Protein AF-A0A537YAS4-F1 (afdb_monomer_lite)

Structure (mmCIF, N/CA/C/O backbone):
data_AF-A0A537YAS4-F1
#
_entry.id   AF-A0A537YAS4-F1
#
loop_
_atom_site.group_PDB
_atom_site.id
_atom_site.type_symbol
_atom_site.label_atom_id
_atom_site.label_alt_id
_atom_site.label_comp_id
_atom_site.label_asym_id
_atom_site.label_entity_id
_atom_site.label_seq_id
_atom_site.pdbx_PDB_ins_code
_atom_site.Cartn_x
_atom_site.Cartn_y
_atom_site.Cartn_z
_atom_site.occupancy
_atom_site.B_iso_or_equiv
_atom_site.auth_seq_id
_atom_site.auth_comp_id
_atom_site.auth_asym_id
_atom_site.auth_atom_id
_atom_site.pdbx_PDB_model_num
ATOM 1 N N . MET A 1 1 ? 62.419 17.032 -43.804 1.00 37.38 1 MET A N 1
ATOM 2 C CA . MET A 1 1 ? 63.664 17.721 -43.408 1.00 37.38 1 MET A CA 1
ATOM 3 C C . MET A 1 1 ? 63.238 18.920 -42.581 1.00 37.38 1 MET A C 1
ATOM 5 O O . MET A 1 1 ? 62.575 19.769 -43.153 1.00 37.38 1 MET A O 1
ATOM 9 N N . GLY A 1 2 ? 63.285 18.897 -41.243 1.00 38.25 2 GLY A N 1
ATOM 10 C CA . GLY A 1 2 ? 64.509 18.975 -40.410 1.00 38.25 2 GLY A CA 1
ATOM 11 C C . GLY A 1 2 ? 64.990 20.438 -40.421 1.00 38.25 2 GLY A C 1
ATOM 12 O O . GLY A 1 2 ? 65.078 20.990 -41.509 1.00 38.25 2 GLY A O 1
ATOM 13 N N . ASP A 1 3 ? 65.242 21.186 -39.347 1.00 38.84 3 ASP A N 1
ATOM 14 C CA . ASP A 1 3 ? 65.482 20.920 -37.926 1.00 38.84 3 ASP A CA 1
ATOM 15 C C . ASP A 1 3 ? 65.259 22.223 -37.106 1.00 38.84 3 ASP A C 1
ATOM 17 O O . ASP A 1 3 ? 65.124 23.302 -37.677 1.00 38.84 3 ASP A O 1
ATOM 21 N N . HIS A 1 4 ? 65.205 22.064 -35.776 1.00 43.34 4 HIS A N 1
ATOM 22 C CA . HIS A 1 4 ? 65.241 22.990 -34.617 1.00 43.34 4 HIS A CA 1
ATOM 23 C C . HIS A 1 4 ? 65.524 24.510 -34.768 1.00 43.34 4 HIS A C 1
ATOM 25 O O . HIS A 1 4 ? 66.279 24.957 -35.627 1.00 43.34 4 HIS A O 1
ATOM 31 N N . PRO A 1 5 ? 65.047 25.305 -33.781 1.00 52.38 5 PRO A N 1
ATOM 32 C CA . PRO A 1 5 ? 66.008 25.766 -32.767 1.00 52.38 5 PRO A CA 1
ATOM 33 C C . PRO A 1 5 ? 65.539 25.643 -31.304 1.00 52.38 5 PRO A C 1
ATOM 35 O O . PRO A 1 5 ? 64.351 25.661 -30.978 1.00 52.38 5 PRO A O 1
ATOM 38 N N . GLU A 1 6 ? 66.538 25.513 -30.432 1.00 40.97 6 GLU A N 1
ATOM 39 C CA . GLU A 1 6 ? 66.470 25.424 -28.976 1.00 40.97 6 GLU A CA 1
ATOM 40 C C . GLU A 1 6 ? 66.193 26.769 -28.267 1.00 40.97 6 GLU A C 1
ATOM 42 O O . GLU A 1 6 ? 66.588 27.838 -28.723 1.00 40.97 6 GLU A O 1
ATOM 47 N N . ALA A 1 7 ? 65.523 26.640 -27.114 1.00 39.94 7 ALA A N 1
ATOM 48 C CA . ALA A 1 7 ? 65.670 27.332 -25.824 1.00 39.94 7 ALA A CA 1
ATOM 49 C C . ALA A 1 7 ? 66.235 28.772 -25.734 1.00 39.94 7 ALA A C 1
ATOM 51 O O . ALA A 1 7 ? 67.376 29.027 -26.090 1.00 39.94 7 ALA A O 1
ATOM 52 N N . CYS A 1 8 ? 65.524 29.661 -25.015 1.00 32.59 8 CYS A N 1
ATOM 53 C CA . CYS A 1 8 ? 65.846 30.046 -23.621 1.00 32.59 8 CYS A CA 1
ATOM 54 C C . CYS A 1 8 ? 64.854 31.109 -23.093 1.00 32.59 8 CYS A C 1
ATOM 56 O O . CYS A 1 8 ? 64.652 32.141 -23.726 1.00 32.59 8 CYS A O 1
ATOM 58 N N . GLY A 1 9 ? 64.246 30.900 -21.917 1.00 31.52 9 GLY A N 1
ATOM 59 C CA . GLY A 1 9 ? 63.294 31.864 -21.345 1.00 31.52 9 GLY A CA 1
ATOM 60 C C . GLY A 1 9 ? 62.759 31.486 -19.964 1.00 31.52 9 GLY A C 1
ATOM 61 O O . GLY A 1 9 ? 61.614 31.074 -19.817 1.00 31.52 9 GLY A O 1
ATOM 62 N N . ASN A 1 10 ? 63.608 31.629 -18.947 1.00 37.28 10 ASN A N 1
ATOM 63 C CA . ASN A 1 10 ? 63.309 31.486 -17.519 1.00 37.28 10 ASN A CA 1
ATOM 64 C C . ASN A 1 10 ? 62.106 32.337 -17.051 1.00 37.28 10 ASN A C 1
ATOM 66 O O . ASN A 1 10 ? 62.134 33.553 -17.231 1.00 37.28 10 ASN A O 1
ATOM 70 N N . ARG A 1 11 ? 61.154 31.737 -16.310 1.00 38.62 11 ARG A N 1
ATOM 71 C CA . ARG A 1 11 ? 60.566 32.299 -15.065 1.00 38.62 11 ARG A CA 1
ATOM 72 C C . ARG A 1 11 ? 59.607 31.315 -14.375 1.00 38.62 11 ARG A C 1
ATOM 74 O O . ARG A 1 11 ? 58.497 31.060 -14.828 1.00 38.62 11 ARG A O 1
ATOM 81 N N . HIS A 1 12 ? 60.039 30.824 -13.215 1.00 42.38 12 HIS A N 1
ATOM 82 C CA . HIS A 1 12 ? 59.219 30.145 -12.209 1.00 42.38 12 HIS A CA 1
ATOM 83 C C . HIS A 1 12 ? 58.115 31.054 -11.636 1.00 42.38 12 HIS A C 1
ATOM 85 O O . HIS A 1 12 ? 58.419 32.178 -11.228 1.00 42.38 12 HIS A O 1
ATOM 91 N N . PRO A 1 13 ? 56.907 30.521 -11.381 1.00 43.22 13 PRO A N 1
ATOM 92 C CA . PRO A 1 13 ? 56.066 30.984 -10.289 1.00 43.22 13 PRO A CA 1
ATOM 93 C C . PRO A 1 13 ? 56.118 30.007 -9.105 1.00 43.22 13 PRO A C 1
ATOM 95 O O . PRO A 1 13 ? 55.891 28.802 -9.221 1.00 43.22 13 PRO A O 1
ATOM 98 N N . ARG A 1 14 ? 56.434 30.575 -7.939 1.00 40.47 14 ARG A N 1
ATOM 99 C CA . ARG A 1 14 ? 56.474 29.951 -6.612 1.00 40.47 14 ARG A CA 1
ATOM 100 C C . ARG A 1 14 ? 55.148 29.250 -6.278 1.00 40.47 14 ARG A C 1
ATOM 102 O O . ARG A 1 14 ? 54.103 29.896 -6.249 1.00 40.47 14 ARG A O 1
ATOM 109 N N . ARG A 1 15 ? 55.202 27.963 -5.915 1.00 39.34 15 ARG A N 1
ATOM 110 C CA . ARG A 1 15 ? 54.099 27.260 -5.238 1.00 39.34 15 ARG A CA 1
ATOM 111 C C . ARG A 1 15 ? 53.939 27.821 -3.820 1.00 39.34 15 ARG A C 1
ATOM 113 O O . ARG A 1 15 ? 54.786 27.582 -2.965 1.00 39.34 15 ARG A O 1
ATOM 120 N N . ARG A 1 16 ? 52.860 28.567 -3.567 1.00 43.72 16 ARG A N 1
ATOM 121 C CA . ARG A 1 16 ? 52.363 28.835 -2.208 1.00 43.72 16 ARG A CA 1
ATOM 122 C C . ARG A 1 16 ? 51.521 27.638 -1.771 1.00 43.72 16 ARG A C 1
ATOM 124 O O . ARG A 1 16 ? 50.530 27.319 -2.419 1.00 43.72 16 ARG A O 1
ATOM 131 N N . GLY A 1 17 ? 51.954 26.969 -0.705 1.00 37.75 17 GLY A N 1
ATOM 132 C CA . GLY A 1 17 ? 51.185 25.922 -0.042 1.00 37.75 17 GLY A CA 1
ATOM 133 C C . GLY A 1 17 ? 49.953 26.497 0.654 1.00 37.75 17 GLY A C 1
ATOM 134 O O . GLY A 1 17 ? 50.027 27.553 1.281 1.00 37.75 17 GLY A O 1
ATOM 135 N N . LEU A 1 18 ? 48.835 25.784 0.538 1.00 40.81 18 LEU A N 1
ATOM 136 C CA . LEU A 1 18 ? 47.631 25.966 1.344 1.00 40.81 18 LEU A CA 1
ATOM 137 C C . LEU A 1 18 ? 47.367 24.659 2.114 1.00 40.81 18 LEU A C 1
ATOM 139 O O . LEU A 1 18 ? 47.570 23.581 1.548 1.00 40.81 18 LEU A O 1
ATOM 143 N N . PRO A 1 19 ? 46.972 24.738 3.397 1.00 42.12 19 PRO A N 1
ATOM 144 C CA . PRO A 1 19 ? 46.883 23.586 4.285 1.00 42.12 19 PRO A CA 1
ATOM 145 C C . PRO A 1 19 ? 45.630 22.743 4.017 1.00 42.12 19 PRO A C 1
ATOM 147 O O . PRO A 1 19 ? 44.531 23.259 3.821 1.00 42.12 19 PRO A O 1
ATOM 150 N N . VAL A 1 20 ? 45.816 21.424 4.043 1.00 44.84 20 VAL A N 1
ATOM 151 C CA . VAL A 1 20 ? 44.764 20.403 3.955 1.00 44.84 20 VAL A CA 1
ATOM 152 C C . VAL A 1 20 ? 44.096 20.253 5.331 1.00 44.84 20 VAL A C 1
ATOM 154 O O . VAL A 1 20 ? 44.816 20.078 6.315 1.00 44.84 20 VAL A O 1
ATOM 157 N N . PRO A 1 21 ? 42.755 20.284 5.449 1.00 42.84 21 PRO A N 1
ATOM 158 C CA . PRO A 1 21 ? 42.089 20.023 6.717 1.00 42.84 21 PRO A CA 1
ATOM 159 C C . PRO A 1 21 ? 42.095 18.524 7.048 1.00 42.84 21 PRO A C 1
ATOM 161 O O . PRO A 1 21 ? 41.721 17.672 6.238 1.00 42.84 21 PRO A O 1
ATOM 164 N N . ALA A 1 22 ? 42.528 18.223 8.271 1.00 39.69 22 ALA A N 1
ATOM 165 C CA . ALA A 1 22 ? 42.572 16.895 8.860 1.00 39.69 22 ALA A CA 1
ATOM 166 C C . ALA A 1 22 ? 41.167 16.277 8.957 1.00 39.69 22 ALA A C 1
ATOM 168 O O . ALA A 1 22 ? 40.269 16.813 9.606 1.00 39.69 22 ALA A O 1
ATOM 169 N N . ARG A 1 23 ? 40.994 15.113 8.323 1.00 37.03 23 ARG A N 1
ATOM 170 C CA . ARG A 1 23 ? 39.853 14.219 8.535 1.00 37.03 23 ARG A CA 1
ATOM 171 C C . ARG A 1 23 ? 39.969 13.561 9.912 1.00 37.03 23 ARG A C 1
ATOM 173 O O . ARG A 1 23 ? 40.903 12.801 10.154 1.00 37.03 23 ARG A O 1
ATOM 180 N N . LEU A 1 24 ? 38.972 13.800 10.763 1.00 37.03 24 LEU A N 1
ATOM 181 C CA . LEU A 1 24 ? 38.592 12.917 11.865 1.00 37.03 24 LEU A CA 1
ATOM 182 C C . LEU A 1 24 ? 38.155 11.562 11.278 1.00 37.03 24 LEU A C 1
ATOM 184 O O . LEU A 1 24 ? 37.099 11.471 10.654 1.00 37.03 24 LEU A O 1
ATOM 188 N N . LEU A 1 25 ? 38.952 10.514 11.486 1.00 39.50 25 LEU A N 1
ATOM 189 C CA . LEU A 1 25 ? 38.512 9.122 11.388 1.00 39.50 25 LEU A CA 1
ATOM 190 C C . LEU A 1 25 ? 38.516 8.554 12.811 1.00 39.50 25 LEU A C 1
ATOM 192 O O . LEU A 1 25 ? 39.572 8.441 13.432 1.00 39.50 25 LEU A O 1
ATOM 196 N N . GLY A 1 26 ? 37.331 8.251 13.342 1.00 34.28 26 GLY A N 1
ATOM 197 C CA . GLY A 1 26 ? 37.182 7.534 14.607 1.00 34.28 26 GLY A CA 1
ATOM 198 C C . GLY A 1 26 ? 37.634 6.069 14.478 1.00 34.28 26 GLY A C 1
ATOM 199 O O . GLY A 1 26 ? 37.570 5.508 13.381 1.00 34.28 26 GLY A O 1
ATOM 200 N N . PRO A 1 27 ? 38.098 5.429 15.564 1.00 42.84 27 PRO A N 1
ATOM 201 C CA . PRO A 1 27 ? 38.594 4.060 15.515 1.00 42.84 27 PRO A CA 1
ATOM 202 C C . PRO A 1 27 ? 37.443 3.042 15.504 1.00 42.84 27 PRO A C 1
ATOM 204 O O . PRO A 1 27 ? 36.706 2.893 16.475 1.00 42.84 27 PRO A O 1
ATOM 207 N N . THR A 1 28 ? 37.326 2.289 14.412 1.00 38.97 28 THR A N 1
ATOM 208 C CA . THR A 1 28 ? 36.654 0.982 14.372 1.00 38.97 28 THR A CA 1
ATOM 209 C C . THR A 1 28 ? 37.563 -0.083 14.998 1.00 38.97 28 THR A C 1
ATOM 211 O O . THR A 1 28 ? 38.724 -0.176 14.585 1.00 38.97 28 THR A O 1
ATOM 214 N N . PRO A 1 29 ? 37.096 -0.938 15.925 1.00 39.16 29 PRO A N 1
ATOM 215 C CA . PRO A 1 29 ? 37.885 -2.075 16.381 1.00 39.16 29 PRO A CA 1
ATOM 216 C C . PRO A 1 29 ? 37.836 -3.189 15.326 1.00 39.16 29 PRO A C 1
ATOM 218 O O . PRO A 1 29 ? 36.883 -3.960 15.249 1.00 39.16 29 PRO A O 1
ATOM 221 N N . VAL A 1 30 ? 38.878 -3.280 14.498 1.00 39.8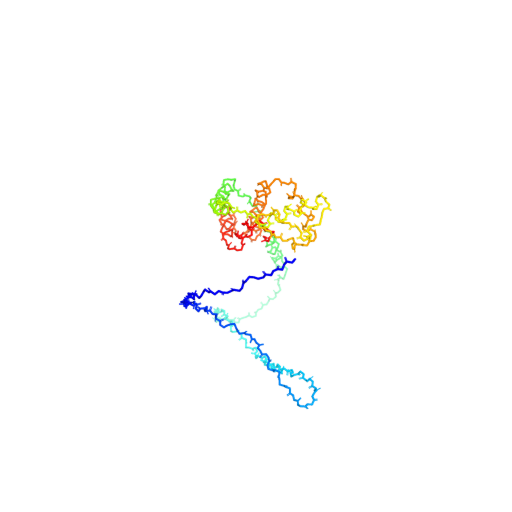1 30 VAL A N 1
ATOM 222 C CA . VAL A 1 30 ? 39.161 -4.488 13.715 1.00 39.81 30 VAL A CA 1
ATOM 223 C C . VAL A 1 30 ? 39.824 -5.493 14.653 1.00 39.81 30 VAL A C 1
ATOM 225 O O . VAL A 1 30 ? 40.919 -5.265 15.166 1.00 39.81 30 VAL A O 1
ATOM 228 N N . LEU A 1 31 ? 39.128 -6.603 14.888 1.00 37.19 31 LEU A N 1
ATOM 229 C CA . LEU A 1 31 ? 39.579 -7.770 15.638 1.00 37.19 31 LEU A CA 1
ATOM 230 C C . LEU A 1 31 ? 40.751 -8.443 14.897 1.00 37.19 31 LEU A C 1
ATOM 232 O O . LEU A 1 31 ? 40.572 -9.393 14.139 1.00 37.19 31 LEU A O 1
ATOM 236 N N . ALA A 1 32 ? 41.961 -7.924 15.088 1.00 38.50 32 ALA A N 1
ATOM 237 C CA . ALA A 1 32 ? 43.189 -8.520 14.580 1.00 38.50 32 ALA A CA 1
ATOM 238 C C . ALA A 1 32 ? 43.577 -9.727 15.452 1.00 38.50 32 ALA A C 1
ATOM 240 O O . ALA A 1 32 ? 44.169 -9.584 16.524 1.00 38.50 32 ALA A O 1
ATOM 241 N N . GLY A 1 33 ? 43.230 -10.933 14.997 1.00 33.25 33 GLY A N 1
ATOM 242 C CA . GLY A 1 33 ? 43.767 -12.174 15.548 1.00 33.25 33 GLY A CA 1
ATOM 243 C C . GLY A 1 33 ? 45.278 -12.238 15.319 1.00 33.25 33 GLY A C 1
ATOM 244 O O . GLY A 1 33 ? 45.740 -12.218 14.180 1.00 33.25 33 GLY A O 1
ATOM 245 N N . ARG A 1 34 ? 46.061 -12.296 16.401 1.00 39.69 34 ARG A N 1
ATOM 246 C CA . ARG A 1 34 ? 47.515 -12.487 16.333 1.00 39.69 34 ARG A CA 1
ATOM 247 C C . ARG A 1 34 ? 47.823 -13.915 15.874 1.00 39.69 34 ARG A C 1
ATOM 249 O O . ARG A 1 34 ? 47.569 -14.863 16.609 1.00 39.69 34 ARG A O 1
ATOM 256 N N . LEU A 1 35 ? 48.398 -14.060 14.683 1.00 38.38 35 LEU A N 1
ATOM 257 C CA . LEU A 1 35 ? 49.059 -15.288 14.237 1.00 38.38 35 LEU A CA 1
ATOM 258 C C . LEU A 1 35 ? 50.542 -15.192 14.610 1.00 38.38 35 LEU A C 1
ATOM 260 O O . LEU A 1 35 ? 51.255 -14.338 14.091 1.00 38.38 35 LEU A O 1
ATOM 264 N N . SER A 1 36 ? 50.992 -16.049 15.528 1.00 39.69 36 SER A N 1
ATOM 265 C CA . SER A 1 36 ? 52.412 -16.239 15.841 1.00 39.69 36 SER A CA 1
ATOM 266 C C . SER A 1 36 ? 52.892 -17.499 15.121 1.00 39.69 36 SER A C 1
ATOM 268 O O . SER A 1 36 ? 52.331 -18.572 15.334 1.00 39.69 36 SER A O 1
ATOM 270 N N . LEU A 1 37 ? 53.886 -17.362 14.244 1.00 41.53 37 LEU A N 1
ATOM 271 C CA . LEU A 1 37 ? 54.513 -18.455 13.494 1.00 41.53 37 LEU A CA 1
ATOM 272 C C . LEU A 1 37 ? 55.750 -18.950 14.252 1.00 41.53 37 LEU A C 1
ATOM 274 O O . LEU A 1 37 ? 56.625 -18.150 14.572 1.00 41.53 37 LEU A O 1
ATOM 278 N N . ASP A 1 38 ? 55.818 -20.255 14.520 1.00 41.09 38 ASP A N 1
ATOM 279 C CA . ASP A 1 38 ? 57.017 -20.929 15.034 1.00 41.09 38 ASP A CA 1
ATOM 280 C C . ASP A 1 38 ? 57.851 -21.516 13.877 1.00 41.09 38 ASP A C 1
ATOM 282 O O . ASP A 1 38 ? 57.334 -21.845 12.804 1.00 41.09 38 ASP A O 1
ATOM 286 N N . HIS A 1 39 ? 59.158 -21.651 14.098 1.00 51.00 39 HIS A N 1
ATOM 287 C CA . HIS A 1 39 ? 60.226 -21.827 13.111 1.00 51.00 39 HIS A CA 1
ATOM 288 C C . HIS A 1 39 ? 60.267 -23.209 12.416 1.00 51.00 39 HIS A C 1
ATOM 290 O O . HIS A 1 39 ? 61.290 -23.590 11.845 1.00 51.00 39 HIS A O 1
ATOM 296 N N . ARG A 1 40 ? 59.165 -23.973 12.425 1.00 49.59 40 ARG A N 1
ATOM 297 C CA . ARG A 1 40 ? 59.045 -25.320 11.825 1.00 49.59 40 ARG A CA 1
ATOM 298 C C . ARG A 1 40 ? 57.760 -25.552 11.012 1.00 49.59 40 ARG A C 1
ATOM 300 O O . ARG A 1 40 ? 57.267 -26.674 10.935 1.00 49.59 40 ARG A O 1
ATOM 307 N N . GLY A 1 41 ? 57.219 -24.511 10.374 1.00 46.00 41 GLY A N 1
ATOM 308 C CA . GLY A 1 41 ? 56.345 -24.660 9.196 1.00 46.00 41 GLY A CA 1
ATOM 309 C C . GLY A 1 41 ? 55.101 -25.549 9.359 1.00 46.00 41 GLY A C 1
ATOM 310 O O . GLY A 1 41 ? 54.706 -26.214 8.407 1.00 46.00 41 GLY A O 1
ATOM 311 N N . THR A 1 42 ? 54.473 -25.578 10.538 1.00 38.62 42 THR A N 1
ATOM 312 C CA . THR A 1 42 ? 53.218 -26.315 10.775 1.00 38.62 42 THR A CA 1
ATOM 313 C C . THR A 1 42 ? 52.180 -25.406 11.435 1.00 38.62 42 THR A C 1
ATOM 315 O O . THR A 1 42 ? 52.378 -24.904 12.537 1.00 38.62 42 THR A O 1
ATOM 318 N N . ALA A 1 43 ? 51.059 -25.168 10.748 1.00 38.34 43 ALA A N 1
ATOM 319 C CA . ALA A 1 43 ? 49.962 -24.337 11.237 1.00 38.34 43 ALA A CA 1
ATOM 320 C C . ALA A 1 43 ? 49.036 -25.151 12.158 1.00 38.34 43 ALA A C 1
ATOM 322 O O . ALA A 1 43 ? 48.197 -25.914 11.683 1.00 38.34 43 ALA A O 1
ATOM 323 N N . GLN A 1 44 ? 49.158 -24.978 13.476 1.00 42.88 44 GLN A N 1
ATOM 324 C CA . GLN A 1 44 ? 48.159 -25.463 14.432 1.00 42.88 44 GLN A CA 1
ATOM 325 C C . GLN A 1 44 ? 47.217 -24.317 14.812 1.00 42.88 44 GLN A C 1
ATOM 327 O O . GLN A 1 44 ? 47.638 -23.282 15.326 1.00 42.88 44 GLN A O 1
ATOM 332 N N . ARG A 1 45 ? 45.918 -24.493 14.545 1.00 35.19 45 ARG A N 1
ATOM 333 C CA . ARG A 1 45 ? 44.875 -23.589 15.044 1.00 35.19 45 ARG A CA 1
ATOM 334 C C . ARG A 1 45 ? 44.810 -23.730 16.564 1.00 35.19 45 ARG A C 1
ATOM 336 O O . ARG A 1 45 ? 44.422 -24.781 17.065 1.00 35.19 45 ARG A O 1
ATOM 343 N N . LEU A 1 46 ? 45.150 -22.668 17.294 1.00 38.09 46 LEU A N 1
ATOM 344 C CA . LEU A 1 46 ? 44.838 -22.564 18.716 1.00 38.09 46 LEU A CA 1
ATOM 345 C C . LEU A 1 46 ? 43.311 -22.450 18.853 1.00 38.09 46 LEU A C 1
ATOM 347 O O . LEU A 1 46 ? 42.734 -21.386 18.634 1.00 38.09 46 LEU A O 1
ATOM 351 N N . CYS A 1 47 ? 42.636 -23.555 19.164 1.00 37.91 47 CYS A N 1
ATOM 352 C CA . CYS A 1 47 ? 41.249 -23.512 19.614 1.00 37.91 47 CYS A CA 1
ATOM 353 C C . CYS A 1 47 ? 41.205 -22.777 20.964 1.00 37.91 47 CYS A C 1
ATOM 355 O O . CYS A 1 47 ? 41.842 -23.239 21.916 1.00 37.91 47 CYS A O 1
ATOM 357 N N . PRO A 1 48 ? 40.452 -21.674 21.106 1.00 39.44 48 PRO A N 1
ATOM 358 C CA . PRO A 1 48 ? 40.179 -21.137 22.423 1.00 39.44 48 PRO A CA 1
ATOM 359 C C . PRO A 1 48 ? 39.301 -22.149 23.162 1.00 39.44 48 PRO A C 1
ATOM 361 O O . PRO A 1 48 ? 38.201 -22.480 22.714 1.00 39.44 48 PRO A O 1
ATOM 364 N N . ARG A 1 49 ? 39.791 -22.665 24.295 1.00 34.91 49 ARG A N 1
ATOM 365 C CA . ARG A 1 49 ? 38.963 -23.389 25.263 1.00 34.91 49 ARG A CA 1
ATOM 366 C C . ARG A 1 49 ? 37.828 -22.457 25.692 1.00 34.91 49 ARG A C 1
ATOM 368 O O . ARG A 1 49 ? 38.050 -21.539 26.475 1.00 34.91 49 ARG A O 1
ATOM 375 N N . LEU A 1 50 ? 36.617 -22.703 25.197 1.00 37.03 50 LEU A N 1
ATOM 376 C CA . LEU A 1 50 ? 35.404 -22.171 25.804 1.00 37.03 50 LEU A CA 1
ATOM 377 C C . LEU A 1 50 ? 35.290 -22.775 27.206 1.00 37.03 50 LEU A C 1
ATOM 379 O O . LEU A 1 50 ? 34.943 -23.946 27.375 1.00 37.03 50 LEU A O 1
ATOM 383 N N . HIS A 1 51 ? 35.605 -21.975 28.221 1.00 37.09 51 HIS A N 1
ATOM 384 C CA . HIS A 1 51 ? 35.148 -22.242 29.574 1.00 37.09 51 HIS A CA 1
ATOM 385 C C . HIS A 1 51 ? 33.615 -22.267 29.552 1.00 37.09 51 HIS A C 1
ATOM 387 O O . HIS A 1 51 ? 32.976 -21.252 29.287 1.00 37.09 51 HIS A O 1
ATOM 393 N N . ARG A 1 52 ? 33.026 -23.438 29.819 1.00 38.75 52 ARG A N 1
ATOM 394 C CA . ARG A 1 52 ? 31.621 -23.557 30.224 1.00 38.75 52 ARG A CA 1
ATO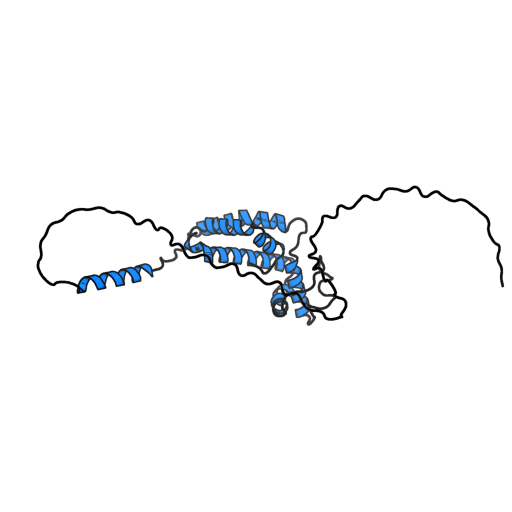M 395 C C . ARG A 1 52 ? 31.440 -22.783 31.537 1.00 38.75 52 ARG A C 1
ATOM 397 O O . ARG A 1 52 ? 32.075 -23.178 32.516 1.00 38.75 52 ARG A O 1
ATOM 404 N N . PRO A 1 53 ? 30.585 -21.751 31.621 1.00 40.12 53 PRO A N 1
ATOM 405 C CA . PRO A 1 53 ? 30.070 -21.335 32.913 1.00 40.12 53 PRO A CA 1
ATOM 406 C C . PRO A 1 53 ? 29.126 -22.430 33.423 1.00 40.12 53 PRO A C 1
ATOM 408 O O . PRO A 1 53 ? 28.238 -22.899 32.707 1.00 40.12 53 PRO A O 1
ATOM 411 N N . ALA A 1 54 ? 29.382 -22.886 34.646 1.00 40.00 54 ALA A N 1
ATOM 412 C CA . ALA A 1 54 ? 28.534 -23.817 35.369 1.00 40.00 54 ALA A CA 1
ATOM 413 C C . ALA A 1 54 ? 27.124 -23.229 35.549 1.00 40.00 54 ALA A C 1
ATOM 415 O O . ALA A 1 54 ? 26.964 -22.037 35.815 1.00 40.00 54 ALA A O 1
ATOM 416 N N . ALA A 1 55 ? 26.110 -24.080 35.400 1.00 39.62 55 ALA A N 1
ATOM 417 C CA . ALA A 1 55 ? 24.724 -23.743 35.686 1.00 39.62 55 ALA A CA 1
ATOM 418 C C . ALA A 1 55 ? 24.546 -23.402 37.183 1.00 39.62 55 ALA A C 1
ATOM 420 O O . ALA A 1 55 ? 25.049 -24.151 38.026 1.00 39.62 55 ALA A O 1
ATOM 421 N N . PRO A 1 56 ? 23.840 -22.315 37.541 1.00 48.38 56 PRO A N 1
ATOM 422 C CA . PRO A 1 56 ? 23.484 -22.036 38.929 1.00 48.38 56 PRO A CA 1
ATOM 423 C C . PRO A 1 56 ? 22.329 -22.943 39.407 1.00 48.38 56 PRO A C 1
ATOM 425 O O . PRO A 1 56 ? 21.446 -23.275 38.610 1.00 48.38 56 PRO A O 1
ATOM 428 N N . PRO A 1 57 ? 22.299 -23.345 40.693 1.00 45.38 57 PRO A N 1
ATOM 429 C CA . PRO A 1 57 ? 21.212 -24.144 41.249 1.00 45.38 57 PRO A CA 1
ATOM 430 C C . PRO A 1 57 ? 19.914 -23.331 41.348 1.00 45.38 57 PRO A C 1
ATOM 432 O O . PRO A 1 57 ? 19.908 -22.170 41.756 1.00 45.38 57 PRO A O 1
ATOM 435 N N . ALA A 1 58 ? 18.807 -23.976 40.984 1.00 39.16 58 ALA A N 1
ATOM 436 C CA . ALA A 1 58 ? 17.458 -23.444 41.093 1.00 39.16 58 ALA A CA 1
ATOM 437 C C . ALA A 1 58 ? 17.100 -23.136 42.559 1.00 39.16 58 ALA A C 1
ATOM 439 O O . ALA A 1 58 ? 17.040 -24.037 43.394 1.00 39.16 58 ALA A O 1
ATOM 440 N N . ALA A 1 59 ? 16.829 -21.865 42.855 1.00 38.75 59 ALA A N 1
ATOM 441 C CA . ALA A 1 59 ? 16.159 -21.438 44.077 1.00 38.75 59 ALA A CA 1
ATOM 442 C C . ALA A 1 59 ? 14.650 -21.297 43.794 1.00 38.75 59 ALA A C 1
ATOM 444 O O . ALA A 1 59 ? 14.286 -20.648 42.808 1.00 38.75 59 ALA A O 1
ATOM 445 N N . PRO A 1 60 ? 13.754 -21.883 44.609 1.00 43.81 60 PRO A N 1
ATOM 446 C CA . PRO A 1 60 ? 12.322 -21.703 44.429 1.00 43.81 60 PRO A CA 1
ATOM 447 C C . PRO A 1 60 ? 11.875 -20.319 44.920 1.00 43.81 60 PRO A C 1
ATOM 449 O O . PRO A 1 60 ? 12.164 -19.898 46.039 1.00 43.81 60 PRO A O 1
ATOM 452 N N . LEU A 1 61 ? 11.147 -19.631 44.041 1.00 34.94 61 LEU A N 1
ATOM 453 C CA . LEU A 1 61 ? 10.419 -18.391 44.290 1.00 34.94 61 LEU A CA 1
ATOM 454 C C . LEU A 1 61 ? 9.387 -18.570 45.411 1.00 34.94 61 LEU A C 1
ATOM 456 O O . LEU A 1 61 ? 8.553 -19.475 45.373 1.00 34.94 61 LEU A O 1
ATOM 460 N N . ALA A 1 62 ? 9.423 -17.652 46.375 1.00 35.28 62 ALA A N 1
ATOM 461 C CA . ALA A 1 62 ? 8.384 -17.464 47.372 1.00 35.28 62 ALA A CA 1
ATOM 462 C C . ALA A 1 62 ? 7.073 -17.040 46.691 1.00 35.28 62 ALA A C 1
ATOM 464 O O . ALA A 1 62 ? 6.995 -15.975 46.079 1.00 35.28 62 ALA A O 1
ATOM 465 N N . VAL A 1 63 ? 6.037 -17.867 46.826 1.00 37.28 63 VAL A N 1
ATOM 466 C CA . VAL A 1 63 ? 4.658 -17.510 46.486 1.00 37.28 63 VAL A CA 1
ATOM 467 C C . VAL A 1 63 ? 3.897 -17.289 47.788 1.00 37.28 63 VAL A C 1
ATOM 469 O O . VAL A 1 63 ? 3.764 -18.186 48.618 1.00 37.28 63 VAL A O 1
ATOM 472 N N . PHE A 1 64 ? 3.429 -16.055 47.953 1.00 33.12 64 PHE A N 1
ATOM 473 C CA . PHE A 1 64 ? 2.492 -15.613 48.979 1.00 33.12 64 PHE A CA 1
ATOM 474 C C . PHE A 1 64 ? 1.195 -16.438 48.898 1.00 33.12 64 PHE A C 1
ATOM 476 O O . PHE A 1 64 ? 0.494 -16.400 47.887 1.00 33.12 64 PHE A O 1
ATOM 483 N N . LEU A 1 65 ? 0.863 -17.160 49.968 1.00 38.84 65 LEU A N 1
ATOM 484 C CA . LEU A 1 65 ? -0.448 -17.780 50.173 1.00 38.84 65 LEU A CA 1
ATOM 485 C C . LEU A 1 65 ? -1.355 -16.821 50.965 1.00 38.84 65 LEU A C 1
ATOM 487 O O . LEU A 1 65 ? -0.881 -16.189 51.914 1.00 38.84 65 LEU A O 1
ATOM 491 N N . PRO A 1 66 ? -2.655 -16.722 50.637 1.00 37.56 66 PRO A N 1
ATOM 492 C CA . PRO A 1 66 ? -3.604 -15.980 51.448 1.00 37.56 66 PRO A CA 1
ATOM 493 C C . PRO A 1 66 ? -3.953 -16.783 52.706 1.00 37.56 66 PRO A C 1
ATOM 495 O O . PRO A 1 66 ? -4.243 -17.976 52.645 1.00 37.56 66 PRO A O 1
ATOM 498 N N . VAL A 1 67 ? -3.955 -16.103 53.850 1.00 46.81 67 VAL A N 1
ATOM 499 C CA . VAL A 1 67 ? -4.483 -16.606 55.122 1.00 46.81 67 VAL A CA 1
ATOM 500 C C . VAL A 1 67 ? -5.972 -16.264 55.204 1.00 46.81 67 VAL A C 1
ATOM 502 O O . VAL A 1 67 ? -6.312 -15.081 55.231 1.00 46.81 67 VAL A O 1
ATOM 505 N N . PRO A 1 68 ? -6.863 -17.256 55.350 1.00 40.22 68 PRO A N 1
ATOM 506 C CA . PRO A 1 68 ? -8.113 -17.067 56.063 1.00 40.22 68 PRO A CA 1
ATOM 507 C C . PRO A 1 68 ? -8.099 -17.901 57.347 1.00 40.22 68 PRO A C 1
ATOM 509 O O . PRO A 1 68 ? -7.812 -19.097 57.353 1.00 40.22 68 PRO A O 1
ATOM 512 N N . GLY A 1 69 ? -8.383 -17.238 58.465 1.00 36.88 69 GLY A N 1
ATOM 513 C CA . GLY A 1 69 ? -8.423 -17.867 59.776 1.00 36.88 69 GLY A CA 1
ATOM 514 C C . GLY A 1 69 ? -9.628 -18.783 59.989 1.00 36.88 69 GLY A C 1
ATOM 515 O O . GLY A 1 69 ? -10.678 -18.601 59.379 1.00 36.88 69 GLY A O 1
ATOM 516 N N . ARG A 1 70 ? -9.483 -19.713 60.940 1.00 34.50 70 ARG A N 1
ATOM 517 C CA . ARG A 1 70 ? -10.430 -19.961 62.048 1.00 34.50 70 ARG A CA 1
ATOM 518 C C . ARG A 1 70 ? -9.958 -21.130 62.921 1.00 34.50 70 ARG A C 1
ATOM 520 O O . ARG A 1 70 ? -9.597 -22.189 62.425 1.00 34.50 70 ARG A O 1
ATOM 527 N N . ARG A 1 71 ? -10.052 -20.946 64.238 1.00 37.25 71 ARG A N 1
ATOM 528 C CA . ARG A 1 71 ? -10.307 -21.996 65.244 1.00 37.25 71 ARG A CA 1
ATOM 529 C C . ARG A 1 71 ? -11.704 -21.724 65.837 1.00 37.25 71 ARG A C 1
ATOM 531 O O . ARG A 1 71 ? -12.150 -20.581 65.731 1.00 37.25 71 ARG A O 1
ATOM 538 N N . PRO A 1 72 ? -12.319 -22.638 66.605 1.00 46.81 72 PRO A N 1
ATOM 539 C CA . PRO A 1 72 ? -12.348 -24.097 66.500 1.00 46.81 72 PRO A CA 1
ATOM 540 C C . PRO A 1 72 ? -13.807 -24.616 66.436 1.00 46.81 72 PRO A C 1
ATOM 542 O O . PRO A 1 72 ? -14.746 -23.937 66.838 1.00 46.81 72 PRO A O 1
ATOM 545 N N . GLY A 1 73 ? -14.005 -25.851 65.985 1.00 33.38 73 GLY A N 1
ATOM 546 C CA . GLY A 1 73 ? -15.221 -26.633 66.235 1.00 33.38 73 GLY A CA 1
ATOM 547 C C . GLY A 1 73 ? -14.763 -28.075 66.414 1.00 33.38 73 GLY A C 1
ATOM 548 O O . GLY A 1 73 ? -13.992 -28.565 65.602 1.00 33.38 73 GLY A O 1
ATOM 549 N N . GLY A 1 74 ? -15.023 -28.725 67.542 1.00 33.12 74 GLY A N 1
ATOM 550 C CA . GLY A 1 74 ? -16.380 -29.095 67.917 1.00 33.12 74 GLY A CA 1
ATOM 551 C C . GLY A 1 74 ? -16.630 -30.476 67.320 1.00 33.12 74 GLY A C 1
ATOM 552 O O . GLY A 1 74 ? -16.900 -30.603 66.132 1.00 33.12 74 GLY A O 1
ATOM 553 N N . ALA A 1 75 ? -16.424 -31.502 68.140 1.00 41.03 75 ALA A N 1
ATOM 554 C CA . ALA A 1 75 ? -16.670 -32.892 67.800 1.00 41.03 75 ALA A CA 1
ATOM 555 C C . ALA A 1 75 ? -18.140 -33.114 67.418 1.00 41.03 75 ALA A C 1
ATOM 557 O O . ALA A 1 75 ? -19.020 -32.615 68.111 1.00 41.03 75 ALA A O 1
ATOM 558 N N . ALA A 1 76 ? -18.389 -33.910 66.378 1.00 36.88 76 ALA A N 1
ATOM 559 C CA . ALA A 1 76 ? -19.268 -35.079 66.446 1.00 36.88 76 ALA A CA 1
ATOM 560 C C . ALA A 1 76 ? -19.400 -35.741 65.067 1.00 36.88 76 ALA A C 1
ATOM 562 O O . ALA A 1 76 ? -19.735 -35.124 64.061 1.00 36.88 76 ALA A O 1
ATOM 563 N N . SER A 1 77 ? -19.133 -37.040 65.087 1.00 39.94 77 SER A N 1
ATOM 564 C CA . SER A 1 77 ? -19.544 -38.052 64.122 1.00 39.94 77 SER A CA 1
ATOM 565 C C . SER A 1 77 ? -21.070 -38.078 63.958 1.00 39.94 77 SER A C 1
ATOM 567 O O . SER A 1 77 ? -21.767 -37.983 64.963 1.00 39.94 77 SER A O 1
ATOM 569 N N . CYS A 1 78 ? -21.587 -38.249 62.736 1.00 30.36 78 CYS A N 1
ATOM 570 C CA . CYS A 1 78 ? -22.318 -39.456 62.307 1.00 30.36 78 CYS A CA 1
ATOM 571 C C . CYS A 1 78 ? -23.126 -39.250 61.013 1.00 30.36 78 CYS A C 1
ATOM 573 O O . CYS A 1 78 ? -23.653 -38.178 60.743 1.00 30.36 78 CYS A O 1
ATOM 575 N N . CYS A 1 79 ? -23.312 -40.376 60.322 1.00 30.38 79 CYS A N 1
ATOM 576 C CA . CYS A 1 79 ? -24.375 -40.697 59.366 1.00 30.38 79 CYS A CA 1
ATOM 577 C C . CYS A 1 79 ? -24.275 -40.214 57.906 1.00 30.38 79 CYS A C 1
ATOM 579 O O . CYS A 1 79 ? -24.664 -39.117 57.531 1.00 30.38 79 CYS A O 1
ATOM 581 N N . MET A 1 80 ? -23.877 -41.193 57.084 1.00 35.53 80 MET A N 1
ATOM 582 C CA . MET A 1 80 ? -24.632 -41.727 55.942 1.00 35.53 80 MET A CA 1
ATOM 583 C C . MET A 1 80 ? -25.040 -40.777 54.806 1.00 35.53 80 MET A C 1
ATOM 585 O O . MET A 1 80 ? -26.005 -40.032 54.884 1.00 35.53 80 MET A O 1
ATOM 589 N N . SER A 1 81 ? -24.402 -41.034 53.658 1.00 47.38 81 SER A N 1
ATOM 590 C CA . SER A 1 81 ? -25.083 -41.462 52.429 1.00 47.38 81 SER A CA 1
ATOM 591 C C . SER A 1 81 ? -26.308 -40.641 52.016 1.00 47.38 81 SER A C 1
ATOM 593 O O . SER A 1 81 ? -27.439 -41.033 52.297 1.00 47.38 81 SER A O 1
ATOM 595 N N . GLN A 1 82 ? -26.075 -39.597 51.219 1.00 47.19 82 GLN A N 1
ATOM 596 C CA . GLN A 1 82 ? -26.936 -39.229 50.092 1.00 47.19 82 GLN A CA 1
ATOM 597 C C . GLN A 1 82 ? -26.235 -38.183 49.209 1.00 47.19 82 GLN A C 1
ATOM 599 O O . GLN A 1 82 ? -25.829 -37.130 49.686 1.00 47.19 82 GLN A O 1
ATOM 604 N N . GLY A 1 83 ? -26.119 -38.464 47.903 1.00 43.00 83 GLY A N 1
ATOM 605 C CA . GLY A 1 83 ? -26.096 -37.395 46.897 1.00 43.00 83 GLY A CA 1
ATOM 606 C C . GLY A 1 83 ? -24.804 -37.092 46.126 1.00 43.00 83 GLY A C 1
ATOM 607 O O . GLY A 1 83 ? -24.602 -35.939 45.763 1.00 43.00 83 GLY A O 1
ATOM 608 N N . ILE A 1 84 ? -23.970 -38.074 45.752 1.00 46.38 84 ILE A N 1
ATOM 609 C CA . ILE A 1 84 ? -22.890 -37.831 44.756 1.00 46.38 84 ILE A CA 1
ATOM 610 C C . ILE A 1 84 ? -23.459 -37.552 43.339 1.00 46.38 84 ILE A C 1
ATOM 612 O O . ILE A 1 84 ? -22.777 -37.013 42.471 1.00 46.38 84 ILE A O 1
ATOM 616 N N . SER A 1 85 ? -24.751 -37.796 43.093 1.00 43.22 85 SER A N 1
ATOM 617 C CA . SER A 1 85 ? -25.389 -37.560 41.784 1.00 43.22 85 SER A CA 1
ATOM 618 C C . SER A 1 85 ? -25.736 -36.092 41.461 1.00 43.22 85 SER A C 1
ATOM 620 O O . SER A 1 85 ? -26.281 -35.833 40.381 1.00 43.22 85 SER A O 1
ATOM 622 N N . GLY A 1 86 ? -25.456 -35.140 42.363 1.00 41.91 86 GLY A N 1
ATOM 623 C CA . GLY A 1 86 ? -25.736 -33.707 42.168 1.00 41.91 86 GLY A CA 1
ATOM 624 C C . GLY A 1 86 ? -24.553 -32.882 41.645 1.00 41.91 86 GLY A C 1
ATOM 625 O O . GLY A 1 86 ? -24.745 -31.975 40.839 1.00 41.91 86 GLY A O 1
ATOM 626 N N . ALA A 1 87 ? -23.321 -33.218 42.039 1.00 45.34 87 ALA A N 1
ATOM 627 C CA . ALA A 1 87 ? -22.147 -32.378 41.768 1.00 45.34 87 ALA A CA 1
ATOM 628 C C . ALA A 1 87 ? -21.635 -32.463 40.316 1.00 45.34 87 ALA A C 1
ATOM 630 O O . ALA A 1 87 ? -21.103 -31.490 39.788 1.00 45.34 87 ALA A O 1
ATOM 631 N N . LEU A 1 88 ? -21.864 -33.584 39.624 1.00 47.12 88 LEU A N 1
ATOM 632 C CA . LEU A 1 88 ? -21.452 -33.758 38.222 1.00 47.12 88 LEU A CA 1
ATOM 633 C C . LEU A 1 88 ? -22.424 -33.126 37.208 1.00 47.12 88 LEU A C 1
ATOM 635 O O . LEU A 1 88 ? -22.077 -32.988 36.038 1.00 47.12 88 LEU A O 1
ATOM 639 N N . ARG A 1 89 ? -23.618 -32.688 37.638 1.00 50.06 89 ARG A N 1
ATOM 640 C CA . ARG A 1 89 ? -24.574 -31.971 36.772 1.00 50.06 89 ARG A CA 1
ATOM 641 C C . ARG A 1 89 ? -24.327 -30.459 36.695 1.00 50.06 89 ARG A C 1
ATOM 643 O O . ARG A 1 89 ? -24.813 -29.829 35.763 1.00 50.06 89 AR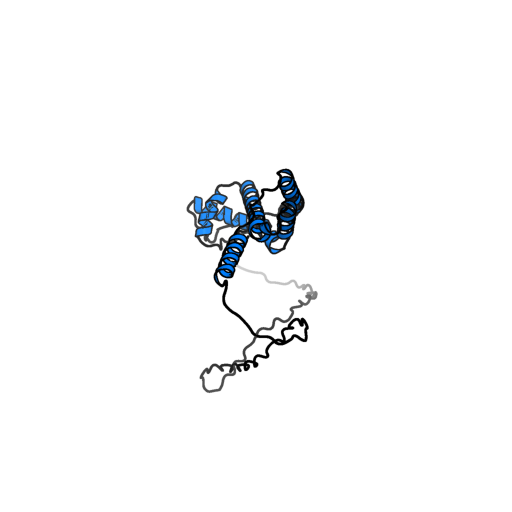G A O 1
ATOM 650 N N . GLY A 1 90 ? -23.560 -29.885 37.626 1.00 44.59 90 GLY A N 1
ATOM 651 C CA . GLY A 1 90 ? -23.269 -28.444 37.666 1.00 44.59 90 GLY A CA 1
ATOM 652 C C . GLY A 1 90 ? -22.033 -28.011 36.868 1.00 44.59 90 GLY A C 1
ATOM 653 O O . GLY A 1 90 ? -22.017 -26.914 36.317 1.00 44.59 90 GLY A O 1
ATOM 654 N N . ALA A 1 91 ? -21.013 -28.869 36.755 1.00 50.91 91 ALA A N 1
ATOM 655 C CA . ALA A 1 91 ? -19.751 -28.517 36.091 1.00 50.91 91 ALA A CA 1
ATOM 656 C C . ALA A 1 91 ? -19.866 -28.487 34.554 1.00 50.91 91 ALA A C 1
ATOM 658 O O . ALA A 1 91 ? -19.341 -27.581 33.909 1.00 50.91 91 ALA A O 1
ATOM 659 N N . SER A 1 92 ? -20.644 -29.405 33.969 1.00 50.94 92 SER A N 1
ATOM 660 C CA . SER A 1 92 ? -20.829 -29.494 32.510 1.00 50.94 92 SER A CA 1
ATOM 661 C C . SER A 1 92 ? -21.568 -28.280 31.916 1.00 50.94 92 SER A C 1
ATOM 663 O O . SER A 1 92 ? -21.301 -27.882 30.782 1.00 50.94 92 SER A O 1
ATOM 665 N N . GLY A 1 93 ? -22.446 -27.627 32.690 1.00 49.56 93 GLY A N 1
ATOM 666 C CA . GLY A 1 93 ? -23.161 -26.420 32.254 1.00 49.56 93 GLY A CA 1
ATOM 667 C C . GLY A 1 93 ? -22.305 -25.147 32.259 1.00 49.56 93 GLY A C 1
ATOM 668 O O . GLY A 1 93 ? -22.553 -24.239 31.468 1.00 49.56 93 GLY A O 1
ATOM 669 N N . SER A 1 94 ? -21.278 -25.089 33.114 1.00 54.34 94 SER A N 1
ATOM 670 C CA . SER A 1 94 ? -20.391 -23.927 33.253 1.00 54.34 94 SER A CA 1
ATOM 671 C C . SER A 1 94 ? -19.345 -23.852 32.138 1.00 54.34 94 SER A C 1
ATOM 673 O O . SER A 1 94 ? -19.079 -22.761 31.636 1.00 54.34 94 SER A O 1
ATOM 675 N N . GLU A 1 95 ? -18.770 -24.982 31.719 1.00 53.22 95 GLU A N 1
ATOM 676 C CA . GLU A 1 95 ? -17.830 -25.018 30.586 1.00 53.22 95 GLU A CA 1
ATOM 677 C C . GLU A 1 95 ? -18.545 -24.769 29.251 1.00 53.22 95 GLU A C 1
ATOM 679 O O . GLU A 1 95 ? -18.055 -24.021 28.403 1.00 53.22 95 GLU A O 1
ATOM 684 N N . ALA A 1 96 ? -19.762 -25.303 29.092 1.00 52.78 96 ALA A N 1
ATOM 685 C CA . ALA A 1 96 ? -20.591 -25.044 27.916 1.00 52.78 96 ALA A CA 1
ATOM 686 C C . ALA A 1 96 ? -21.038 -23.570 27.812 1.00 52.78 96 ALA A C 1
ATOM 688 O O . ALA A 1 96 ? -21.206 -23.051 26.707 1.00 52.78 96 ALA A O 1
ATOM 689 N N . ALA A 1 97 ? -21.207 -22.875 28.944 1.00 55.50 97 ALA A N 1
ATOM 690 C CA . ALA A 1 97 ? -21.490 -21.440 28.976 1.00 55.50 97 ALA A CA 1
ATOM 691 C C . ALA A 1 97 ? -20.242 -20.585 28.689 1.00 55.50 97 ALA A C 1
ATOM 693 O O . ALA A 1 97 ? -20.357 -19.559 28.021 1.00 55.50 97 ALA A O 1
ATOM 694 N N . ALA A 1 98 ? -19.052 -21.023 29.114 1.00 57.62 98 ALA A N 1
ATOM 695 C CA . ALA A 1 98 ? -17.788 -20.331 28.852 1.00 57.62 98 ALA A CA 1
ATOM 696 C C . ALA A 1 98 ? -17.354 -20.389 27.372 1.00 57.62 98 ALA A C 1
ATOM 698 O O . ALA A 1 98 ? -16.679 -19.479 26.892 1.00 57.62 98 ALA A O 1
ATOM 699 N N . LEU A 1 99 ? -17.784 -21.412 26.620 1.00 62.47 99 LEU A N 1
ATOM 700 C CA . LEU A 1 99 ? -17.555 -21.501 25.171 1.00 62.47 99 LEU A CA 1
ATOM 701 C C . LEU A 1 99 ? -18.538 -20.675 24.324 1.00 62.47 99 LEU A C 1
ATOM 703 O O . LEU A 1 99 ? -18.334 -20.536 23.113 1.00 62.47 99 LEU A O 1
ATOM 707 N N . ARG A 1 100 ? -19.598 -20.105 24.916 1.00 66.88 100 ARG A N 1
ATOM 708 C CA . ARG A 1 100 ? -20.510 -19.220 24.181 1.00 66.88 100 ARG A CA 1
ATOM 709 C C . ARG A 1 100 ? -19.838 -17.871 23.971 1.00 66.88 100 ARG A C 1
ATOM 711 O O . ARG A 1 100 ? -19.943 -16.965 24.794 1.00 66.88 100 ARG A O 1
ATOM 718 N N . ARG A 1 101 ? -19.168 -17.726 22.824 1.00 66.06 101 ARG A N 1
ATOM 719 C CA . ARG A 1 101 ? -18.722 -16.414 22.351 1.00 66.06 101 ARG A CA 1
ATOM 720 C C . ARG A 1 101 ? -19.943 -15.489 22.290 1.00 66.06 101 ARG A C 1
ATOM 722 O O . ARG A 1 101 ? -20.948 -15.876 21.687 1.00 66.06 101 ARG A O 1
ATOM 729 N N . PRO A 1 102 ? -19.895 -14.303 22.919 1.00 65.06 102 PRO A N 1
ATOM 730 C CA . PRO A 1 102 ? -20.997 -13.362 22.824 1.00 65.06 102 PRO A CA 1
ATOM 731 C C . PRO A 1 102 ? -21.249 -13.042 21.344 1.00 65.06 102 PRO A C 1
ATOM 733 O O . PRO A 1 102 ? -20.285 -12.943 20.577 1.00 65.06 102 PRO A O 1
ATOM 736 N N . PRO A 1 103 ? -22.517 -12.888 20.924 1.00 64.94 103 PRO A N 1
ATOM 737 C CA . PRO A 1 103 ? -22.819 -12.524 19.549 1.00 64.94 103 PRO A CA 1
ATOM 738 C C . PRO A 1 103 ? -22.109 -11.211 19.207 1.00 64.94 103 PRO A C 1
ATOM 740 O O . PRO A 1 103 ? -22.167 -10.243 19.971 1.00 64.94 103 PRO A O 1
ATOM 743 N N . VAL A 1 104 ? -21.420 -11.189 18.065 1.00 68.88 104 VAL A N 1
ATOM 744 C CA . VAL A 1 104 ? -20.791 -9.978 17.535 1.00 68.88 104 VAL A CA 1
ATOM 745 C C . VAL A 1 104 ? -21.918 -9.023 17.150 1.00 68.88 104 VAL A C 1
ATOM 747 O O . VAL A 1 104 ? -22.567 -9.201 16.122 1.00 68.88 104 VAL A O 1
ATOM 750 N N . ARG A 1 105 ? -22.196 -8.027 17.997 1.00 73.69 105 ARG A N 1
ATOM 751 C CA . ARG A 1 105 ? -23.039 -6.900 17.591 1.00 73.69 105 ARG A CA 1
ATOM 752 C C . ARG A 1 105 ? -22.220 -6.018 16.669 1.00 73.69 105 ARG A C 1
ATOM 754 O O . ARG A 1 105 ? -21.173 -5.514 17.071 1.00 73.69 105 ARG A O 1
ATOM 761 N N . LEU A 1 106 ? -22.716 -5.836 15.452 1.00 75.25 106 LEU A N 1
ATOM 762 C CA . LEU A 1 106 ? -22.197 -4.810 14.564 1.00 75.25 106 LEU A CA 1
ATOM 763 C C . LEU A 1 106 ? -22.493 -3.436 15.188 1.00 75.25 106 LEU A C 1
ATOM 765 O O . LEU A 1 106 ? -23.614 -3.223 15.665 1.00 75.25 106 LEU A O 1
ATOM 769 N N . PRO A 1 107 ? -21.501 -2.534 15.241 1.00 80.19 107 PRO A N 1
ATOM 770 C CA . PRO A 1 107 ? -21.714 -1.188 15.742 1.00 80.19 107 PRO A CA 1
ATOM 771 C C . PRO A 1 107 ? -22.677 -0.417 14.820 1.00 80.19 107 PRO A C 1
ATOM 773 O O . PRO A 1 107 ? -22.787 -0.742 13.633 1.00 80.19 107 PRO A O 1
ATOM 776 N N . PRO A 1 108 ? -23.369 0.608 15.345 1.00 85.81 108 PRO A N 1
ATOM 777 C CA . PRO A 1 108 ? -24.133 1.555 14.541 1.00 85.81 108 PRO A CA 1
ATOM 778 C C . PRO A 1 108 ? -23.309 2.111 13.371 1.00 85.81 108 PRO A C 1
ATOM 780 O O . PRO A 1 108 ? -22.101 2.328 13.486 1.00 85.81 108 PRO A O 1
ATOM 783 N N . THR A 1 109 ? -23.966 2.404 12.248 1.00 86.88 109 THR A N 1
ATOM 784 C CA . THR A 1 109 ? -23.311 2.991 11.064 1.00 86.88 109 THR A CA 1
ATOM 785 C C . THR A 1 109 ? -22.631 4.326 11.376 1.00 86.88 109 THR A C 1
ATOM 787 O O . THR A 1 109 ? -21.555 4.594 10.844 1.00 86.88 109 THR A O 1
ATOM 790 N N . SER A 1 110 ? -23.199 5.129 12.283 1.00 87.94 110 SER A N 1
ATOM 791 C CA . SER A 1 110 ? -22.602 6.378 12.778 1.00 87.94 110 SER A CA 1
ATOM 792 C C . SER A 1 110 ? -21.218 6.170 13.384 1.00 87.94 110 SER A C 1
ATOM 794 O O . SER A 1 110 ? -20.312 6.962 13.136 1.00 87.94 110 SER A O 1
ATOM 796 N N . ASP A 1 111 ? -21.031 5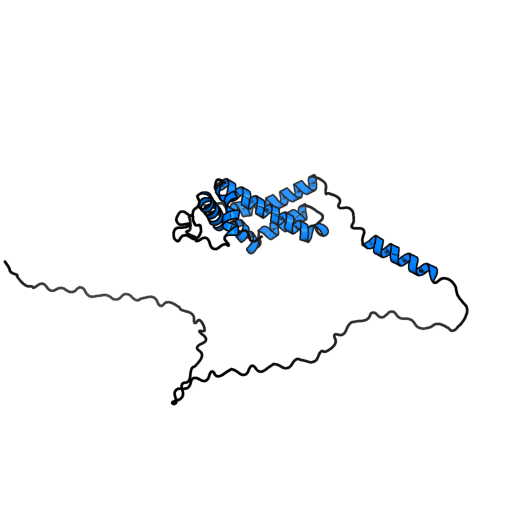.085 14.133 1.00 87.50 111 ASP A N 1
ATOM 797 C CA . ASP A 1 111 ? -19.786 4.823 14.847 1.00 87.50 111 ASP A CA 1
ATOM 798 C C . ASP A 1 111 ? -18.702 4.374 13.872 1.00 87.50 111 ASP A C 1
ATOM 800 O O . ASP A 1 111 ? -17.547 4.770 14.008 1.00 87.50 111 ASP A O 1
ATOM 804 N N . ILE A 1 112 ? -19.080 3.600 12.848 1.00 88.75 112 ILE A N 1
ATOM 805 C CA . ILE A 1 112 ? -18.188 3.208 11.749 1.00 88.75 112 ILE A CA 1
ATOM 806 C C . ILE A 1 112 ? -17.718 4.448 10.986 1.00 88.75 112 ILE A C 1
ATOM 808 O O . ILE A 1 112 ? -16.519 4.600 10.752 1.00 88.75 112 ILE A O 1
ATOM 812 N N . LEU A 1 113 ? -18.638 5.355 10.642 1.00 92.50 113 LEU A N 1
ATOM 813 C CA . LEU A 1 113 ? -18.299 6.614 9.976 1.00 92.50 113 LEU A CA 1
ATOM 814 C C . LEU A 1 113 ? -17.388 7.483 10.848 1.00 92.50 113 LEU A C 1
ATOM 816 O O . LEU A 1 113 ? -16.402 8.016 10.346 1.00 92.50 113 LEU A O 1
ATOM 820 N N . ALA A 1 114 ? -17.662 7.574 12.151 1.00 91.69 114 ALA A N 1
ATOM 821 C CA . ALA A 1 114 ? -16.802 8.285 13.091 1.00 91.69 114 ALA A CA 1
ATOM 822 C C . ALA A 1 114 ? -15.400 7.655 13.171 1.00 91.69 114 ALA A C 1
ATOM 824 O O . ALA A 1 114 ? -14.401 8.371 13.170 1.00 91.69 114 ALA A O 1
ATOM 825 N N . GLY A 1 115 ? -15.302 6.323 13.183 1.00 91.06 115 GLY A N 1
ATOM 826 C CA . GLY A 1 115 ? -14.021 5.617 13.164 1.00 91.06 115 GLY A CA 1
ATOM 827 C C . GLY A 1 115 ? -13.222 5.849 11.888 1.00 91.06 115 GLY A C 1
ATOM 828 O O . GLY A 1 115 ? -12.025 6.128 11.959 1.00 91.06 115 GLY A O 1
ATOM 829 N N . LEU A 1 116 ? -13.887 5.814 10.733 1.00 93.12 116 LEU A N 1
ATOM 830 C CA . LEU A 1 116 ? -13.267 6.126 9.449 1.00 93.12 116 LEU A CA 1
ATOM 831 C C . LEU A 1 116 ? -12.819 7.591 9.379 1.00 93.12 116 LEU A C 1
ATOM 833 O O . LEU A 1 116 ? -11.726 7.868 8.891 1.00 93.12 116 LEU A O 1
ATOM 837 N N . ALA A 1 117 ? -13.624 8.519 9.902 1.00 93.69 117 ALA A N 1
ATOM 838 C CA . ALA A 1 117 ? -13.277 9.934 9.967 1.00 93.69 117 ALA A CA 1
ATOM 839 C C . ALA A 1 117 ? -12.042 10.172 10.848 1.00 93.69 117 ALA A C 1
ATOM 841 O O . ALA A 1 117 ? -11.134 10.889 10.437 1.00 93.69 117 ALA A O 1
ATOM 842 N N . VAL A 1 118 ? -11.962 9.531 12.019 1.00 94.50 118 VAL A N 1
ATOM 843 C CA . VAL A 1 118 ? -10.791 9.620 12.907 1.00 94.50 118 VAL A CA 1
ATOM 844 C C . VAL A 1 118 ? -9.553 9.000 12.263 1.00 94.50 118 VAL A C 1
ATOM 846 O O . VAL A 1 118 ? -8.485 9.607 12.294 1.00 94.50 118 VAL A O 1
ATOM 849 N N . PHE A 1 119 ? -9.683 7.836 11.623 1.00 95.06 119 PHE A N 1
ATOM 850 C CA . PHE A 1 119 ? -8.584 7.234 10.868 1.00 95.06 119 PHE A CA 1
ATOM 851 C C . PHE A 1 119 ? -8.096 8.167 9.752 1.00 95.06 119 PHE A C 1
ATOM 853 O O . PHE A 1 119 ? -6.902 8.443 9.649 1.00 95.06 119 PHE A O 1
ATOM 860 N N . GLY A 1 120 ? -9.023 8.718 8.964 1.00 93.56 120 GLY A N 1
ATOM 861 C CA . GLY A 1 120 ? -8.728 9.689 7.915 1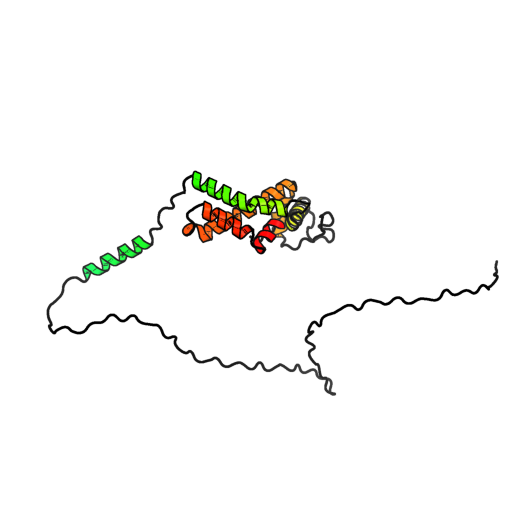.00 93.56 120 GLY A CA 1
ATOM 862 C C . GLY A 1 120 ? -8.030 10.938 8.452 1.00 93.56 120 GLY A C 1
ATOM 863 O O . GLY A 1 120 ? -7.026 11.359 7.884 1.00 93.56 120 GLY A O 1
ATOM 864 N N . LEU A 1 121 ? -8.485 11.482 9.583 1.00 95.62 121 LEU A N 1
ATOM 865 C CA . LEU A 1 121 ? -7.882 12.653 10.226 1.00 95.62 121 LEU A CA 1
ATOM 866 C C . LEU A 1 121 ? -6.409 12.426 10.606 1.00 95.62 121 LEU A C 1
ATOM 868 O O . LEU A 1 121 ? -5.612 13.356 10.528 1.00 95.62 121 LEU A O 1
ATOM 872 N N . VAL A 1 122 ? -6.038 11.202 10.988 1.00 93.75 122 VAL A N 1
ATOM 873 C CA . VAL A 1 122 ? -4.660 10.849 11.373 1.00 93.75 122 VAL A CA 1
ATOM 874 C C . VAL A 1 122 ? -3.796 10.482 10.162 1.00 93.75 122 VAL A C 1
ATOM 876 O O . VAL A 1 122 ? -2.613 10.831 10.106 1.00 93.75 122 VAL A O 1
ATOM 879 N N . VAL A 1 123 ? -4.370 9.785 9.181 1.00 93.62 123 VAL A N 1
ATOM 880 C CA . VAL A 1 123 ? -3.633 9.239 8.033 1.00 93.62 123 VAL A CA 1
ATOM 881 C C . VAL A 1 123 ? -3.462 10.258 6.910 1.00 93.62 123 VAL A C 1
ATOM 883 O O . VAL A 1 123 ? -2.395 10.307 6.305 1.00 93.62 123 VAL A O 1
ATOM 886 N N . VAL A 1 124 ? -4.451 11.113 6.637 1.00 93.94 124 VAL A N 1
ATOM 887 C CA . VAL A 1 124 ? -4.357 12.115 5.559 1.00 93.94 124 VAL A CA 1
ATOM 888 C C . VAL A 1 124 ? -3.141 13.039 5.731 1.00 93.94 124 VAL A C 1
ATOM 890 O O . VAL A 1 124 ? -2.396 13.185 4.762 1.00 93.94 124 VAL A O 1
ATOM 893 N N . PRO A 1 125 ? -2.847 13.604 6.921 1.00 92.94 125 PRO A N 1
ATOM 894 C CA . PRO A 1 125 ? -1.632 14.393 7.123 1.00 92.94 125 PRO A CA 1
ATOM 895 C C . PRO A 1 125 ? -0.351 13.606 6.836 1.00 92.94 125 PRO A C 1
ATOM 897 O O . PRO A 1 125 ? 0.563 14.140 6.212 1.00 92.94 125 PRO A O 1
ATOM 900 N N . LEU A 1 126 ? -0.290 12.329 7.233 1.00 90.62 126 LEU A N 1
ATOM 901 C CA . LEU A 1 126 ? 0.847 11.455 6.934 1.00 90.62 126 LEU A CA 1
ATOM 902 C C . LEU A 1 126 ? 1.027 11.289 5.422 1.00 90.62 126 LEU A C 1
ATOM 904 O O . LEU A 1 126 ? 2.131 11.482 4.915 1.00 90.62 126 LEU A O 1
ATOM 908 N N . LEU A 1 127 ? -0.054 11.004 4.693 1.00 91.69 127 LEU A N 1
ATOM 909 C CA . LEU A 1 127 ? -0.017 10.866 3.236 1.00 91.69 127 LEU A CA 1
ATOM 910 C C . LEU A 1 127 ? 0.422 12.168 2.562 1.00 91.69 127 LEU A C 1
ATOM 912 O O . LEU A 1 127 ? 1.277 12.139 1.680 1.00 91.69 127 LEU A O 1
ATOM 916 N N . VAL A 1 128 ? -0.086 13.317 3.012 1.00 90.50 128 VAL A N 1
ATOM 917 C CA . VAL A 1 128 ? 0.362 14.622 2.513 1.00 90.50 128 VAL A CA 1
ATOM 918 C C . VAL A 1 128 ? 1.862 14.791 2.771 1.00 90.50 128 VAL A C 1
ATOM 920 O O . VAL A 1 128 ? 2.617 15.010 1.836 1.00 90.50 128 VAL A O 1
ATOM 923 N N . LEU A 1 129 ? 2.361 14.584 3.988 1.00 89.00 129 LEU A N 1
ATOM 924 C CA . LEU A 1 129 ? 3.794 14.738 4.291 1.00 89.00 129 LEU A CA 1
ATOM 925 C C . LEU A 1 129 ? 4.713 13.799 3.480 1.00 89.00 129 LEU A C 1
ATOM 927 O O . LEU A 1 129 ? 5.897 14.109 3.265 1.00 89.00 129 LEU A O 1
ATOM 931 N N . LYS A 1 130 ? 4.193 12.641 3.055 1.00 86.06 130 LYS A N 1
ATOM 932 C CA . LYS A 1 130 ? 4.953 11.605 2.345 1.00 86.06 130 LYS A CA 1
ATOM 933 C C . LYS A 1 130 ? 4.863 11.667 0.834 1.00 86.06 130 LYS A C 1
ATOM 935 O O . LYS A 1 130 ? 5.858 11.338 0.204 1.00 86.06 130 LYS A O 1
ATOM 940 N N . PHE A 1 131 ? 3.755 12.124 0.267 1.00 84.94 131 PHE A N 1
ATOM 941 C CA . PHE A 1 131 ? 3.581 12.220 -1.184 1.00 84.94 131 PHE A CA 1
ATOM 942 C C . PHE A 1 131 ? 3.686 13.657 -1.711 1.00 84.94 131 PHE A C 1
ATOM 944 O O . PHE A 1 131 ? 3.802 13.870 -2.916 1.00 84.94 131 PHE A O 1
ATOM 951 N N . HIS A 1 132 ? 3.698 14.664 -0.833 1.00 83.19 132 HIS A N 1
ATOM 952 C CA . HIS A 1 132 ? 3.923 16.050 -1.235 1.00 83.19 132 HIS A CA 1
ATOM 953 C C . HIS A 1 132 ? 5.418 16.336 -1.464 1.00 83.19 132 HIS A C 1
ATOM 955 O O . HIS A 1 132 ? 6.297 15.738 -0.839 1.00 83.19 132 HIS A O 1
ATOM 961 N N . GLY A 1 133 ? 5.715 17.267 -2.377 1.00 72.44 133 GLY A N 1
ATOM 962 C CA . GLY A 1 133 ? 7.088 17.704 -2.661 1.00 72.44 133 GLY A CA 1
ATOM 963 C C . GLY A 1 133 ? 7.920 16.757 -3.538 1.00 72.44 133 GLY A C 1
ATOM 964 O O . GLY A 1 133 ? 9.143 16.818 -3.495 1.00 72.44 133 GLY A O 1
ATOM 965 N N . GLY A 1 134 ? 7.288 15.879 -4.327 1.00 68.31 134 GLY A N 1
ATOM 966 C CA . GLY A 1 134 ? 7.985 15.046 -5.322 1.00 68.31 134 GLY A CA 1
ATOM 967 C C . GLY A 1 134 ? 8.586 13.742 -4.787 1.00 68.31 134 GLY A C 1
ATOM 968 O O . GLY A 1 134 ? 9.293 13.048 -5.520 1.00 68.31 134 GLY A O 1
ATOM 969 N N . LYS A 1 135 ? 8.290 13.386 -3.535 1.00 77.56 135 LYS A N 1
ATOM 970 C CA . LYS A 1 135 ? 8.555 12.053 -2.983 1.00 77.56 135 LYS A CA 1
ATOM 971 C C . LYS A 1 135 ? 7.684 11.014 -3.696 1.00 77.56 135 LYS A C 1
ATOM 973 O O . LYS A 1 135 ? 6.521 11.275 -3.996 1.00 77.56 135 LYS A O 1
ATOM 978 N N . PHE A 1 136 ? 8.250 9.845 -3.966 1.00 84.00 136 PHE A N 1
ATOM 979 C CA . PHE A 1 136 ? 7.585 8.761 -4.684 1.00 84.00 136 PHE A CA 1
ATOM 980 C C . PHE A 1 136 ? 7.902 7.418 -4.008 1.00 84.00 136 PHE A C 1
ATOM 982 O O . PHE A 1 136 ? 8.980 7.278 -3.423 1.00 84.00 136 PHE A O 1
ATOM 989 N N . PRO A 1 137 ? 6.990 6.435 -4.073 1.00 92.62 137 PRO A N 1
ATOM 990 C CA . PRO A 1 137 ? 7.204 5.133 -3.460 1.00 92.62 137 PRO A CA 1
ATOM 991 C C . PRO A 1 137 ? 8.204 4.327 -4.290 1.00 92.62 137 PRO A C 1
ATOM 993 O O . PRO A 1 137 ? 7.898 3.821 -5.372 1.00 92.62 137 PRO A O 1
ATOM 996 N N . LEU A 1 138 ? 9.433 4.286 -3.780 1.00 92.94 138 LEU A N 1
ATOM 997 C CA . LEU A 1 138 ? 10.600 3.740 -4.462 1.00 92.94 138 LEU A CA 1
ATOM 998 C C . LEU A 1 138 ? 10.438 2.256 -4.804 1.00 92.94 138 LEU A C 1
ATOM 1000 O O . LEU A 1 138 ? 10.624 1.868 -5.956 1.00 92.94 138 LEU A O 1
ATOM 1004 N N . ASP A 1 139 ? 10.048 1.448 -3.820 1.00 94.25 139 ASP A N 1
ATOM 1005 C CA . ASP A 1 139 ? 9.927 0.001 -3.991 1.00 94.25 139 ASP A CA 1
ATOM 1006 C C . ASP A 1 139 ? 8.737 -0.346 -4.888 1.00 94.25 139 ASP A C 1
ATOM 1008 O O . ASP A 1 139 ? 8.838 -1.225 -5.743 1.00 94.25 139 ASP A O 1
ATOM 1012 N N . LEU A 1 140 ? 7.644 0.421 -4.797 1.00 95.25 140 LEU A N 1
ATOM 1013 C CA . LEU A 1 140 ? 6.506 0.258 -5.701 1.00 95.25 140 LEU A CA 1
ATOM 1014 C C . LEU A 1 140 ? 6.884 0.476 -7.170 1.00 95.25 140 LEU A C 1
ATOM 1016 O O . LEU A 1 140 ? 6.367 -0.215 -8.049 1.00 95.25 140 LEU A O 1
ATOM 1020 N N . ALA A 1 141 ? 7.789 1.415 -7.451 1.00 95.19 141 ALA A N 1
ATOM 1021 C CA . ALA A 1 141 ? 8.279 1.642 -8.805 1.00 95.19 141 ALA A CA 1
ATOM 1022 C C . ALA A 1 141 ? 9.091 0.442 -9.325 1.00 95.19 141 ALA A C 1
ATOM 1024 O O . ALA A 1 141 ? 8.921 0.055 -10.481 1.00 95.19 141 ALA A O 1
ATOM 1025 N N . VAL A 1 142 ? 9.900 -0.186 -8.462 1.00 96.31 142 VAL A N 1
ATOM 1026 C CA . VAL A 1 142 ? 10.649 -1.412 -8.785 1.00 96.31 142 VAL A CA 1
ATOM 1027 C C . VAL A 1 142 ? 9.701 -2.574 -9.084 1.00 96.31 142 VAL A C 1
ATOM 1029 O O . VAL A 1 142 ? 9.871 -3.240 -10.103 1.00 96.31 142 VAL A O 1
ATOM 1032 N N . TYR A 1 143 ? 8.670 -2.793 -8.259 1.00 96.19 143 TYR A N 1
ATOM 1033 C CA . TYR A 1 143 ? 7.668 -3.833 -8.521 1.00 96.19 143 TYR A CA 1
ATOM 1034 C C . TYR A 1 143 ? 6.947 -3.589 -9.846 1.00 96.19 143 TYR A C 1
ATOM 1036 O O . TYR A 1 143 ? 6.875 -4.476 -10.695 1.00 96.19 143 TYR A O 1
ATOM 1044 N N . ARG A 1 144 ? 6.460 -2.364 -10.071 1.00 96.38 144 ARG A N 1
ATOM 1045 C CA . ARG A 1 144 ? 5.736 -2.015 -11.297 1.00 96.38 144 ARG A CA 1
ATOM 1046 C C . ARG A 1 144 ? 6.579 -2.254 -12.549 1.00 96.38 144 ARG A C 1
ATOM 1048 O O . ARG A 1 144 ? 6.079 -2.805 -13.529 1.00 96.38 144 ARG A O 1
ATOM 1055 N N . GLU A 1 145 ? 7.853 -1.875 -12.502 1.00 96.75 145 GLU A N 1
ATOM 1056 C CA . GLU A 1 145 ? 8.784 -2.086 -13.607 1.00 96.75 145 GLU A CA 1
ATOM 1057 C C . GLU A 1 145 ? 9.096 -3.569 -13.822 1.00 96.75 145 GLU A C 1
ATOM 1059 O O . GLU A 1 145 ? 9.071 -4.026 -14.961 1.00 96.75 145 GLU A O 1
ATOM 1064 N N . ALA A 1 146 ? 9.292 -4.348 -12.755 1.00 96.75 146 ALA A N 1
ATOM 1065 C CA . ALA A 1 146 ? 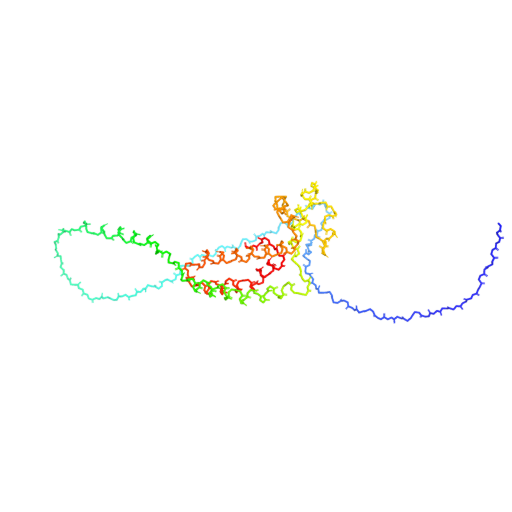9.452 -5.798 -12.859 1.00 96.75 146 ALA A CA 1
ATOM 1066 C C . ALA A 1 146 ? 8.242 -6.450 -13.540 1.00 96.75 146 ALA A C 1
ATOM 1068 O O . ALA A 1 146 ? 8.407 -7.242 -14.465 1.00 96.75 146 ALA A O 1
ATOM 1069 N N . GLY A 1 147 ? 7.026 -6.048 -13.160 1.00 96.81 147 GLY A N 1
ATOM 1070 C CA . GLY A 1 147 ? 5.800 -6.491 -13.818 1.00 96.81 147 GLY A CA 1
ATOM 1071 C C . GLY A 1 147 ? 5.753 -6.131 -15.300 1.00 96.81 147 GLY A C 1
ATOM 1072 O O . GLY A 1 147 ? 5.400 -6.968 -16.128 1.00 96.81 147 GLY A O 1
ATOM 1073 N N . ARG A 1 148 ? 6.151 -4.903 -15.655 1.00 96.69 148 ARG A N 1
ATOM 1074 C CA . ARG A 1 148 ? 6.212 -4.448 -17.050 1.00 96.69 148 ARG A CA 1
ATOM 1075 C C . ARG A 1 148 ? 7.234 -5.241 -17.864 1.00 96.69 148 ARG A C 1
ATOM 1077 O O . ARG A 1 148 ? 6.929 -5.622 -18.990 1.00 96.69 148 ARG A O 1
ATOM 1084 N N . VAL A 1 149 ? 8.414 -5.507 -17.311 1.00 96.69 149 VAL A N 1
ATOM 1085 C CA . VAL A 1 149 ? 9.466 -6.299 -17.965 1.00 96.69 149 VAL A CA 1
ATOM 1086 C C . VAL A 1 149 ? 8.990 -7.732 -18.202 1.00 96.69 149 VAL A C 1
ATOM 1088 O O . VAL A 1 149 ? 9.061 -8.211 -19.332 1.00 96.69 149 VAL A O 1
ATOM 1091 N N . VAL A 1 150 ? 8.408 -8.376 -17.185 1.00 96.62 150 VAL A N 1
ATOM 1092 C CA . VAL A 1 150 ? 7.855 -9.736 -17.297 1.00 96.62 150 VAL A CA 1
ATOM 1093 C C . VAL A 1 150 ? 6.726 -9.803 -18.330 1.00 96.62 150 VAL A C 1
ATOM 1095 O O . VAL A 1 150 ? 6.702 -10.722 -19.145 1.00 96.62 150 VAL A O 1
ATOM 1098 N N . LEU A 1 151 ? 5.825 -8.812 -18.359 1.00 96.56 151 LEU A N 1
ATOM 1099 C CA . LEU A 1 151 ? 4.734 -8.726 -19.344 1.00 96.56 151 LEU A CA 1
ATOM 1100 C C . LEU A 1 151 ? 5.218 -8.716 -20.798 1.00 96.56 151 LEU A C 1
ATOM 1102 O O . LEU A 1 151 ? 4.525 -9.226 -21.673 1.00 96.56 151 LEU A O 1
ATOM 1106 N N . HIS A 1 152 ? 6.391 -8.139 -21.056 1.00 96.19 152 HIS A N 1
ATOM 1107 C CA . HIS A 1 152 ? 6.986 -8.070 -22.392 1.00 96.19 152 HIS A CA 1
ATOM 1108 C C . HIS A 1 152 ? 7.976 -9.218 -22.661 1.00 96.19 152 HIS A C 1
ATOM 1110 O O . HIS A 1 152 ? 8.677 -9.191 -23.670 1.00 96.19 152 HIS A O 1
ATOM 1116 N N . GLY A 1 153 ? 8.048 -10.221 -21.777 1.00 95.19 153 GLY A N 1
ATOM 1117 C CA . GLY A 1 153 ? 8.953 -11.366 -21.912 1.00 95.19 153 GLY A CA 1
ATOM 1118 C C . GLY A 1 153 ? 10.427 -11.051 -21.631 1.00 95.19 153 GLY A C 1
ATOM 1119 O O . GLY A 1 153 ? 11.296 -11.807 -22.058 1.00 95.19 153 GLY A O 1
ATOM 1120 N N . GLY A 1 154 ? 10.720 -9.939 -20.953 1.00 95.56 154 GLY A N 1
ATOM 1121 C CA . GLY A 1 154 ? 12.076 -9.557 -20.562 1.00 95.56 154 GLY A CA 1
ATOM 1122 C C . GLY A 1 154 ? 12.532 -10.180 -19.238 1.00 95.56 154 GLY A C 1
ATOM 1123 O O . GLY A 1 154 ? 11.747 -10.786 -18.507 1.00 95.56 154 GLY A O 1
ATOM 1124 N N . ASP A 1 155 ? 13.812 -9.985 -18.913 1.00 96.12 155 ASP A N 1
ATOM 1125 C CA . ASP A 1 155 ? 14.426 -10.455 -17.668 1.00 96.12 155 ASP A CA 1
ATOM 1126 C C . ASP A 1 155 ? 14.489 -9.325 -16.616 1.00 96.12 155 ASP A C 1
ATOM 1128 O O . ASP A 1 155 ? 15.227 -8.354 -16.808 1.00 96.12 155 ASP A O 1
ATOM 1132 N N . PRO A 1 156 ? 13.747 -9.413 -15.492 1.00 95.88 156 PRO A N 1
ATOM 1133 C CA . PRO A 1 156 ? 13.802 -8.409 -14.429 1.00 95.88 156 PRO A CA 1
ATOM 1134 C C . PRO A 1 156 ? 15.147 -8.383 -13.681 1.00 95.88 156 PRO A C 1
ATOM 1136 O O . PRO A 1 156 ? 15.405 -7.437 -12.941 1.00 95.88 156 PRO A O 1
ATOM 1139 N N . TYR A 1 157 ? 16.014 -9.382 -13.867 1.00 96.56 157 TYR A N 1
ATOM 1140 C CA . TYR A 1 157 ? 17.349 -9.451 -13.266 1.00 96.56 157 TYR A CA 1
ATOM 1141 C C . TYR A 1 157 ? 18.462 -8.965 -14.204 1.00 96.56 157 TYR A C 1
ATOM 1143 O O . TYR A 1 157 ? 19.642 -9.025 -13.844 1.00 96.56 157 TYR A O 1
ATOM 1151 N N . ALA A 1 158 ? 18.108 -8.470 -15.394 1.00 95.50 158 ALA A N 1
ATOM 1152 C CA . ALA A 1 158 ? 19.080 -7.978 -16.357 1.00 95.50 158 ALA A CA 1
ATOM 1153 C C . ALA A 1 158 ? 19.907 -6.799 -15.786 1.00 95.50 158 ALA A C 1
ATOM 1155 O O . ALA A 1 158 ? 19.377 -5.975 -15.035 1.00 95.50 158 ALA A O 1
ATOM 1156 N N . PRO A 1 159 ? 21.199 -6.650 -16.153 1.00 93.25 159 PRO A N 1
ATOM 1157 C CA . PRO A 1 159 ? 22.064 -5.578 -15.635 1.00 93.25 159 PRO A CA 1
ATOM 1158 C C . PRO A 1 159 ? 21.606 -4.144 -15.957 1.00 93.25 159 PRO A C 1
ATOM 1160 O O . PRO A 1 159 ? 22.142 -3.170 -15.420 1.00 93.25 159 PRO A O 1
ATOM 1163 N N . ASP A 1 160 ? 20.687 -3.991 -16.903 1.00 93.00 160 ASP A N 1
ATOM 1164 C CA . ASP A 1 160 ? 20.077 -2.735 -17.325 1.00 93.00 160 ASP A CA 1
ATOM 1165 C C . ASP A 1 160 ? 18.673 -2.502 -16.749 1.00 93.00 160 ASP A C 1
ATOM 1167 O O . ASP A 1 160 ? 18.114 -1.419 -16.950 1.00 93.00 160 ASP A O 1
ATOM 1171 N N . PHE A 1 161 ? 18.140 -3.449 -15.968 1.00 95.56 161 PHE A N 1
ATOM 1172 C CA . PHE A 1 161 ? 16.882 -3.282 -15.249 1.00 95.56 161 PHE A CA 1
ATOM 1173 C C . PHE A 1 161 ? 16.891 -2.004 -14.398 1.00 95.56 161 PHE A C 1
ATOM 1175 O O . PHE A 1 161 ? 17.878 -1.658 -13.744 1.00 95.56 161 PHE A O 1
ATOM 1182 N N . GLY A 1 162 ? 15.766 -1.288 -14.398 1.00 92.06 162 GLY A N 1
ATOM 1183 C CA . GLY A 1 162 ? 15.557 -0.151 -13.507 1.00 92.06 162 GLY A CA 1
ATOM 1184 C C . GLY A 1 162 ? 16.353 1.113 -13.855 1.00 92.06 162 GLY A C 1
ATOM 1185 O O . GLY A 1 162 ? 16.211 2.112 -13.158 1.00 92.06 162 GLY A O 1
ATOM 1186 N N . ARG A 1 163 ? 17.137 1.144 -14.946 1.00 92.19 163 ARG A N 1
ATOM 1187 C CA . ARG A 1 163 ? 17.887 2.351 -15.367 1.00 92.19 163 ARG A CA 1
ATOM 1188 C C . ARG A 1 163 ? 17.007 3.565 -15.660 1.00 92.19 163 ARG A C 1
ATOM 1190 O O . ARG A 1 163 ? 17.475 4.693 -15.560 1.00 92.19 163 ARG A O 1
ATOM 1197 N N . HIS A 1 164 ? 15.751 3.330 -16.027 1.00 88.06 164 HIS A N 1
ATOM 1198 C CA . HIS A 1 164 ? 14.767 4.378 -16.302 1.00 88.06 164 HIS A CA 1
ATOM 1199 C C . HIS A 1 164 ? 13.978 4.808 -15.058 1.00 88.06 164 HIS A C 1
ATOM 1201 O O . HIS A 1 164 ? 13.191 5.752 -15.128 1.00 88.06 164 HIS A O 1
ATOM 1207 N N . LEU A 1 165 ? 14.166 4.129 -13.922 1.00 92.44 165 LEU A N 1
ATOM 1208 C CA . LEU A 1 165 ? 13.580 4.549 -12.655 1.00 92.44 165 LEU A CA 1
ATOM 1209 C C . LEU A 1 165 ? 14.266 5.829 -12.171 1.00 92.44 165 LEU A C 1
ATOM 1211 O O . LEU A 1 165 ? 15.448 6.060 -12.419 1.00 92.44 165 LEU A O 1
ATOM 1215 N N . ARG A 1 166 ? 13.525 6.653 -11.423 1.00 90.12 166 ARG A N 1
ATOM 1216 C CA . ARG A 1 166 ? 14.049 7.905 -10.846 1.00 90.12 166 ARG A CA 1
ATOM 1217 C C . ARG A 1 166 ? 15.296 7.682 -9.988 1.00 90.12 166 ARG A C 1
ATOM 1219 O O . ARG A 1 166 ? 16.185 8.525 -9.977 1.00 90.12 166 ARG A O 1
ATOM 1226 N N . ILE A 1 167 ? 15.335 6.567 -9.263 1.00 90.50 167 ILE A N 1
ATOM 1227 C CA . ILE A 1 167 ? 16.541 6.057 -8.617 1.00 90.50 167 ILE A CA 1
ATOM 1228 C C . ILE A 1 167 ? 16.758 4.651 -9.191 1.00 90.50 167 ILE A C 1
ATOM 1230 O O . ILE A 1 167 ? 15.839 3.832 -9.096 1.00 90.50 167 ILE A O 1
ATOM 1234 N N . PRO A 1 168 ? 17.925 4.360 -9.794 1.00 92.06 168 PRO A N 1
ATOM 1235 C CA . PRO A 1 168 ? 18.192 3.054 -10.382 1.00 92.06 168 PRO A CA 1
ATOM 1236 C C . PRO A 1 168 ? 18.358 2.010 -9.279 1.00 92.06 168 PRO A C 1
ATOM 1238 O O . PRO A 1 168 ? 19.324 2.064 -8.516 1.00 92.06 168 PRO A O 1
ATOM 1241 N N . LEU A 1 169 ? 17.416 1.070 -9.181 1.00 93.69 169 LEU A N 1
ATOM 1242 C CA . LEU A 1 169 ? 17.517 -0.081 -8.286 1.00 93.69 169 LEU A CA 1
ATOM 1243 C C . LEU A 1 169 ? 17.370 -1.378 -9.084 1.00 93.69 169 LEU A C 1
ATOM 1245 O O . LEU A 1 169 ? 16.491 -1.459 -9.946 1.00 93.69 169 LEU A O 1
ATOM 1249 N N . PRO A 1 170 ? 18.191 -2.399 -8.782 1.00 95.44 170 PRO A N 1
ATOM 1250 C CA . PRO A 1 170 ? 17.994 -3.733 -9.322 1.00 95.44 170 PRO A CA 1
ATOM 1251 C C . PRO A 1 170 ? 16.766 -4.398 -8.691 1.00 95.44 170 PRO A C 1
ATOM 1253 O O . PRO A 1 170 ? 16.370 -4.080 -7.567 1.00 95.44 170 PRO A O 1
ATOM 1256 N N . PHE A 1 171 ? 16.201 -5.382 -9.384 1.00 95.81 171 PHE A N 1
ATOM 1257 C CA . PHE A 1 171 ? 15.202 -6.264 -8.799 1.00 95.81 171 PHE A CA 1
ATOM 1258 C C . PHE A 1 171 ? 15.887 -7.318 -7.915 1.00 95.81 171 PHE A C 1
ATOM 1260 O O . PHE A 1 171 ? 16.677 -8.129 -8.393 1.00 95.81 171 PHE A O 1
ATOM 1267 N N . THR A 1 172 ? 15.599 -7.306 -6.612 1.00 94.50 172 THR A N 1
ATOM 1268 C CA . THR A 1 172 ? 16.231 -8.199 -5.617 1.00 94.50 172 THR A CA 1
ATOM 1269 C C . THR A 1 172 ? 15.262 -9.210 -5.003 1.00 94.50 172 THR A C 1
ATOM 1271 O O . THR A 1 172 ? 15.642 -9.988 -4.127 1.00 94.50 172 THR A O 1
ATOM 1274 N N . TYR A 1 173 ? 14.008 -9.216 -5.455 1.00 93.31 173 TYR A N 1
ATOM 1275 C CA . TYR A 1 173 ? 12.961 -10.074 -4.913 1.00 93.31 173 TYR A CA 1
ATOM 1276 C C . TYR A 1 173 ? 12.922 -11.441 -5.615 1.00 93.31 173 TYR A C 1
ATOM 1278 O O . TYR A 1 173 ? 13.482 -11.607 -6.705 1.00 93.31 173 TYR A O 1
ATOM 1286 N N . PRO A 1 174 ? 12.262 -12.448 -5.017 1.00 94.75 174 PRO A N 1
ATOM 1287 C CA . PRO A 1 174 ? 12.126 -13.761 -5.637 1.00 94.75 174 PRO A CA 1
ATOM 1288 C C . PRO A 1 174 ? 11.362 -13.716 -6.975 1.00 94.75 174 PRO A C 1
ATOM 1290 O O . PRO A 1 174 ? 10.496 -12.855 -7.151 1.00 94.75 174 PRO A O 1
ATOM 1293 N N . PRO A 1 175 ? 11.570 -14.688 -7.885 1.00 94.62 175 PRO A N 1
ATOM 1294 C CA . PRO A 1 175 ? 10.929 -14.683 -9.205 1.00 94.62 175 PRO A CA 1
ATOM 1295 C C . PRO A 1 175 ? 9.397 -14.644 -9.162 1.00 94.62 175 PRO A C 1
ATOM 1297 O O . PRO A 1 175 ? 8.765 -13.979 -9.980 1.00 94.62 175 PRO A O 1
ATOM 1300 N N . PHE A 1 176 ? 8.776 -15.293 -8.170 1.00 95.19 176 PHE A N 1
ATOM 1301 C CA . PHE A 1 176 ? 7.319 -15.255 -8.013 1.00 95.19 176 PHE A CA 1
ATOM 1302 C C . PHE A 1 176 ? 6.796 -13.830 -7.758 1.00 95.19 176 PHE A C 1
ATOM 1304 O O . PHE A 1 176 ? 5.684 -13.508 -8.169 1.00 95.19 176 PHE A O 1
ATOM 1311 N N . ALA A 1 177 ? 7.590 -12.964 -7.116 1.00 94.44 177 ALA A N 1
ATOM 1312 C CA . ALA A 1 177 ? 7.217 -11.576 -6.873 1.00 94.44 177 ALA A CA 1
ATOM 1313 C C . ALA A 1 177 ? 7.239 -10.761 -8.173 1.00 94.44 177 ALA A C 1
ATOM 1315 O O . ALA A 1 177 ? 6.389 -9.890 -8.353 1.00 94.44 177 ALA A O 1
ATOM 1316 N N . ALA A 1 178 ? 8.145 -11.075 -9.107 1.00 94.88 178 ALA A N 1
ATOM 1317 C CA . ALA A 1 178 ? 8.167 -10.450 -10.430 1.00 94.88 178 ALA A CA 1
ATOM 1318 C C . ALA A 1 178 ? 6.889 -10.790 -11.209 1.00 94.88 178 ALA A C 1
ATOM 1320 O O . ALA A 1 178 ? 6.232 -9.903 -11.750 1.00 94.88 178 ALA A O 1
ATOM 1321 N N . VAL A 1 179 ? 6.486 -12.065 -11.177 1.00 95.56 179 VAL A N 1
ATOM 1322 C CA . VAL A 1 179 ? 5.237 -12.537 -11.793 1.00 95.56 179 VAL A CA 1
ATOM 1323 C C . VAL A 1 179 ? 4.015 -11.902 -11.128 1.00 95.56 179 VAL A C 1
ATOM 1325 O O . VAL A 1 179 ? 3.131 -11.414 -11.821 1.00 95.56 179 VAL A O 1
ATOM 1328 N N . GLY A 1 180 ? 3.961 -11.836 -9.795 1.00 94.88 180 GLY A N 1
ATOM 1329 C CA . GLY A 1 180 ? 2.864 -11.164 -9.087 1.00 94.88 180 GLY A CA 1
ATOM 1330 C C . GLY A 1 180 ? 2.774 -9.668 -9.409 1.00 94.88 180 GLY A C 1
ATOM 1331 O O . GLY A 1 180 ? 1.682 -9.109 -9.519 1.00 94.88 180 GLY A O 1
ATOM 1332 N N . SER A 1 181 ? 3.921 -9.029 -9.646 1.00 95.81 181 SER A N 1
ATOM 1333 C CA . SER A 1 181 ? 3.992 -7.606 -9.978 1.00 95.81 181 SER A CA 1
ATOM 1334 C C . SER A 1 181 ? 3.461 -7.269 -11.373 1.00 95.81 181 SER A C 1
ATOM 1336 O O . SER A 1 181 ? 3.247 -6.094 -11.665 1.00 95.81 181 SER A O 1
ATOM 1338 N N . VAL A 1 182 ? 3.176 -8.265 -12.220 1.00 96.38 182 VAL A N 1
ATOM 1339 C CA . VAL A 1 182 ? 2.502 -8.078 -13.517 1.00 96.38 182 VAL A CA 1
ATOM 1340 C C . VAL A 1 182 ? 1.220 -7.260 -13.370 1.00 96.38 182 VAL A C 1
ATOM 1342 O O . VAL A 1 182 ? 0.992 -6.348 -14.159 1.00 96.38 182 VAL A O 1
ATOM 1345 N N . VAL A 1 183 ? 0.427 -7.510 -12.321 1.00 95.06 183 VAL A N 1
ATOM 1346 C CA . VAL A 1 183 ? -0.810 -6.755 -12.051 1.00 95.06 183 VAL A CA 1
ATOM 1347 C C . VAL A 1 183 ? -0.520 -5.261 -11.880 1.00 95.06 183 VAL A C 1
ATOM 1349 O O . VAL A 1 183 ? -1.259 -4.424 -12.392 1.00 95.06 183 VAL A O 1
ATOM 1352 N N . LEU A 1 184 ? 0.587 -4.917 -11.216 1.00 95.19 184 LEU A N 1
ATOM 1353 C CA . LEU A 1 184 ? 1.028 -3.531 -11.067 1.00 95.19 184 LEU A CA 1
ATOM 1354 C C . LEU A 1 184 ? 1.547 -2.965 -12.391 1.00 95.19 184 LEU A C 1
ATOM 1356 O O . LEU A 1 184 ? 1.266 -1.812 -12.698 1.00 95.19 184 LEU A O 1
ATOM 1360 N N . GLY A 1 185 ? 2.261 -3.767 -13.185 1.00 94.12 185 GLY A N 1
ATOM 1361 C CA . GLY A 1 185 ? 2.829 -3.366 -14.477 1.00 94.12 185 GLY A CA 1
ATOM 1362 C C . GLY A 1 185 ? 1.799 -2.911 -15.519 1.00 94.12 185 GLY A C 1
ATOM 1363 O O . GLY A 1 185 ? 2.144 -2.126 -16.399 1.00 94.12 185 GLY A O 1
ATOM 1364 N N . VAL A 1 186 ? 0.541 -3.355 -15.405 1.00 96.06 186 VAL A N 1
ATOM 1365 C CA . VAL A 1 186 ? -0.572 -2.907 -16.268 1.00 96.06 186 VAL A CA 1
ATOM 1366 C C . VAL A 1 186 ? -1.124 -1.541 -15.838 1.00 96.06 186 VAL A C 1
ATOM 1368 O O . VAL A 1 186 ? -1.701 -0.815 -16.647 1.00 96.06 186 VAL A O 1
ATOM 1371 N N . LEU A 1 187 ? -0.966 -1.170 -14.565 1.00 95.19 187 LEU A N 1
ATOM 1372 C CA . LEU A 1 187 ? -1.548 0.051 -14.018 1.00 95.19 187 LEU A CA 1
ATOM 1373 C C . LEU A 1 187 ? -0.681 1.281 -14.337 1.00 95.19 187 LEU A C 1
ATOM 1375 O O . LEU A 1 187 ? 0.541 1.246 -14.161 1.00 95.19 187 LEU A O 1
ATOM 1379 N N . PRO A 1 188 ? -1.295 2.423 -14.704 1.00 94.62 188 PRO A N 1
ATOM 1380 C CA . PRO A 1 188 ? -0.599 3.704 -14.701 1.00 94.62 188 PRO A CA 1
ATOM 1381 C C . PRO A 1 188 ? -0.020 4.008 -13.313 1.00 94.62 188 PRO A C 1
ATOM 1383 O O . PRO A 1 188 ? -0.649 3.708 -12.297 1.00 94.62 188 PRO A O 1
ATOM 1386 N N . GLU A 1 189 ? 1.143 4.663 -13.255 1.00 91.62 189 GLU A N 1
ATOM 1387 C CA . GLU A 1 189 ? 1.850 4.955 -11.995 1.00 91.62 189 GLU A CA 1
ATOM 1388 C C . GLU A 1 189 ? 0.962 5.573 -10.902 1.00 91.62 189 GLU A C 1
ATOM 1390 O O . GLU A 1 189 ? 0.956 5.034 -9.795 1.00 91.62 189 GLU A O 1
ATOM 1395 N N . PRO A 1 190 ? 0.155 6.622 -11.167 1.00 92.31 190 PRO A N 1
ATOM 1396 C CA . PRO A 1 190 ? -0.683 7.215 -10.126 1.00 92.31 190 PRO A CA 1
ATOM 1397 C C . PRO A 1 190 ? -1.731 6.237 -9.588 1.00 92.31 190 PRO A C 1
ATOM 1399 O O . PRO A 1 190 ? -2.005 6.217 -8.391 1.00 92.31 190 PRO A O 1
ATOM 1402 N N . VAL A 1 191 ? -2.289 5.395 -10.465 1.00 94.88 191 VAL A N 1
ATOM 1403 C CA . VAL A 1 191 ? -3.291 4.390 -10.093 1.00 94.88 191 VAL A CA 1
ATOM 1404 C C . VAL A 1 191 ? -2.650 3.310 -9.230 1.00 94.88 191 VAL A C 1
ATOM 1406 O O . VAL A 1 191 ? -3.219 2.948 -8.206 1.00 94.88 191 VAL A O 1
ATOM 1409 N N . ALA A 1 192 ? -1.448 2.849 -9.588 1.00 94.38 192 ALA A N 1
ATOM 1410 C CA . ALA A 1 192 ? -0.696 1.890 -8.785 1.00 94.38 192 ALA A CA 1
ATOM 1411 C C . ALA A 1 192 ? -0.386 2.444 -7.386 1.00 94.38 192 ALA A C 1
ATOM 1413 O O . ALA A 1 192 ? -0.584 1.740 -6.401 1.00 94.38 192 ALA A O 1
ATOM 1414 N N . ILE A 1 193 ? 0.035 3.712 -7.283 1.00 92.88 193 ILE A N 1
ATOM 1415 C CA . ILE A 1 193 ? 0.320 4.371 -5.997 1.00 92.88 193 ILE A CA 1
ATOM 1416 C C . ILE A 1 193 ? -0.927 4.410 -5.116 1.00 92.88 193 ILE A C 1
ATOM 1418 O O . ILE A 1 193 ? -0.868 3.993 -3.959 1.00 92.88 193 ILE A O 1
ATOM 1422 N N . VAL A 1 194 ? -2.053 4.886 -5.654 1.00 93.38 194 VAL A N 1
ATOM 1423 C CA . VAL A 1 194 ? -3.308 4.981 -4.897 1.00 93.38 194 VAL A CA 1
ATOM 1424 C C . VAL A 1 194 ? -3.793 3.590 -4.498 1.00 93.38 194 VAL A C 1
ATOM 1426 O O . VAL A 1 194 ? -4.035 3.356 -3.318 1.00 93.38 194 VAL A O 1
ATOM 1429 N N . ALA A 1 195 ? -3.865 2.651 -5.443 1.00 94.75 195 ALA A N 1
ATOM 1430 C CA . ALA A 1 195 ? -4.338 1.295 -5.186 1.00 94.75 195 ALA A CA 1
ATOM 1431 C C . ALA A 1 195 ? -3.486 0.579 -4.130 1.00 94.75 195 ALA A C 1
ATOM 1433 O O . ALA A 1 195 ? -4.033 0.005 -3.190 1.00 94.75 195 ALA A O 1
ATOM 1434 N N . TRP A 1 196 ? -2.156 0.656 -4.245 1.00 95.12 196 TRP A N 1
ATOM 1435 C CA . TRP A 1 196 ? -1.240 0.031 -3.295 1.00 95.12 196 TRP A CA 1
ATOM 1436 C C . TRP A 1 196 ? -1.344 0.659 -1.908 1.00 95.12 196 TRP A C 1
ATOM 1438 O O . TRP A 1 196 ? -1.490 -0.048 -0.918 1.00 95.12 196 TRP A O 1
ATOM 1448 N N . THR A 1 197 ? -1.353 1.992 -1.834 1.00 93.75 197 THR A N 1
ATOM 1449 C CA . THR A 1 197 ? -1.474 2.714 -0.560 1.00 93.75 197 THR A CA 1
ATOM 1450 C C . THR A 1 197 ? -2.800 2.397 0.130 1.00 93.75 197 THR A C 1
ATOM 1452 O O . THR A 1 197 ? -2.823 2.114 1.327 1.00 93.75 197 THR A O 1
ATOM 1455 N N . THR A 1 198 ? -3.911 2.391 -0.614 1.00 94.69 198 THR A N 1
ATOM 1456 C CA . THR A 1 198 ? -5.227 2.010 -0.087 1.00 94.69 198 THR A CA 1
ATOM 1457 C C . THR A 1 198 ? -5.235 0.560 0.390 1.00 94.69 198 THR A C 1
ATOM 1459 O O . THR A 1 198 ? -5.754 0.291 1.474 1.00 94.69 198 THR A O 1
ATOM 1462 N N . LEU A 1 199 ? -4.623 -0.360 -0.362 1.00 95.31 199 LEU A N 1
ATOM 1463 C CA . LEU A 1 199 ? -4.498 -1.758 0.036 1.00 95.31 199 LEU A CA 1
ATOM 1464 C C . LEU A 1 199 ? -3.711 -1.891 1.345 1.00 95.31 199 LEU A C 1
ATOM 1466 O O . LEU A 1 199 ? -4.236 -2.466 2.296 1.00 95.31 199 LEU A O 1
ATOM 1470 N N . SER A 1 200 ? -2.517 -1.301 1.447 1.00 95.00 200 SER A N 1
ATOM 1471 C CA . SER A 1 200 ? -1.701 -1.332 2.668 1.00 95.00 200 SER A CA 1
ATOM 1472 C C . SER A 1 200 ? -2.444 -0.749 3.873 1.00 95.00 200 SER A C 1
ATOM 1474 O O . SER A 1 200 ? -2.485 -1.365 4.933 1.00 95.00 200 SER A O 1
ATOM 1476 N N . LEU A 1 201 ? -3.102 0.405 3.722 1.00 94.94 201 LEU A N 1
ATOM 1477 C CA . LEU A 1 201 ? -3.879 1.009 4.810 1.00 94.94 201 LEU A CA 1
ATOM 1478 C C . LEU A 1 201 ? -5.075 0.140 5.221 1.00 94.94 201 LEU A C 1
ATOM 1480 O O . LEU A 1 201 ? -5.369 0.023 6.410 1.00 94.94 201 LEU A O 1
ATOM 1484 N N . SER A 1 202 ? -5.754 -0.494 4.263 1.00 95.06 202 SER A N 1
ATOM 1485 C CA . SER A 1 202 ? -6.866 -1.401 4.559 1.00 95.06 202 SER A CA 1
ATOM 1486 C C . SER A 1 202 ? -6.399 -2.650 5.308 1.00 95.06 202 SER A C 1
ATOM 1488 O O . SER A 1 202 ? -7.013 -3.025 6.306 1.00 95.06 202 SER A O 1
ATOM 1490 N N . LEU A 1 203 ? -5.272 -3.240 4.895 1.00 95.25 203 LEU A N 1
ATOM 1491 C CA . LEU A 1 203 ? -4.664 -4.386 5.564 1.00 95.25 203 LEU A CA 1
ATOM 1492 C C . LEU A 1 203 ? -4.214 -4.025 6.979 1.00 95.25 203 LEU A C 1
ATOM 1494 O O . LEU A 1 203 ? -4.425 -4.821 7.888 1.00 95.25 203 LEU A O 1
ATOM 1498 N N . LEU A 1 204 ? -3.704 -2.808 7.197 1.00 94.69 204 LEU A N 1
ATOM 1499 C CA . LEU A 1 204 ? -3.379 -2.318 8.536 1.00 94.69 204 LEU A CA 1
ATOM 1500 C C . LEU A 1 204 ? -4.624 -2.277 9.430 1.00 94.69 204 LEU A C 1
ATOM 1502 O O . LEU A 1 204 ? -4.603 -2.787 10.548 1.00 94.69 204 LEU A O 1
ATOM 1506 N N . VAL A 1 205 ? -5.731 -1.710 8.942 1.00 93.50 205 VAL A N 1
ATOM 1507 C CA . VAL A 1 205 ? -6.994 -1.663 9.699 1.00 93.50 205 VAL A CA 1
ATOM 1508 C C . VAL A 1 205 ? -7.510 -3.074 9.992 1.00 93.50 205 VAL A C 1
ATOM 1510 O O . VAL A 1 205 ? -7.918 -3.351 11.120 1.00 93.50 205 VAL A O 1
ATOM 1513 N N . VAL A 1 206 ? -7.452 -3.981 9.011 1.00 93.31 206 VAL A N 1
ATOM 1514 C CA . VAL A 1 206 ? -7.840 -5.390 9.184 1.00 93.31 206 VAL A CA 1
ATOM 1515 C C . VAL A 1 206 ? -6.950 -6.079 10.217 1.00 93.31 206 VAL A C 1
ATOM 1517 O O . VAL A 1 206 ? -7.473 -6.754 11.098 1.00 93.31 206 VAL A O 1
ATOM 1520 N N . MET A 1 207 ? -5.633 -5.883 10.173 1.00 93.38 207 MET A N 1
ATOM 1521 C CA . MET A 1 207 ? -4.691 -6.459 11.135 1.00 93.38 207 MET A CA 1
ATOM 1522 C C . MET A 1 207 ? -4.995 -5.982 12.559 1.00 93.38 207 MET A C 1
ATOM 1524 O O . MET A 1 207 ? -5.111 -6.793 13.478 1.00 93.38 207 MET A O 1
ATOM 1528 N N . VAL A 1 208 ? -5.207 -4.677 12.742 1.00 92.94 208 VAL A N 1
ATOM 1529 C CA . VAL A 1 208 ? -5.590 -4.106 14.041 1.00 92.94 208 VAL A CA 1
ATOM 1530 C C . VAL A 1 208 ? -6.936 -4.656 14.500 1.00 92.94 208 VAL A C 1
ATOM 1532 O O . VAL A 1 208 ? -7.098 -4.970 15.676 1.00 92.94 208 VAL A O 1
ATOM 1535 N N . TRP A 1 209 ? -7.896 -4.839 13.595 1.00 90.88 209 TRP A N 1
ATOM 1536 C CA . TRP A 1 209 ? -9.184 -5.442 13.926 1.00 90.88 209 TRP A CA 1
ATOM 1537 C C . TRP A 1 209 ? -9.061 -6.920 14.316 1.00 90.88 209 TRP A C 1
ATOM 1539 O O . TRP A 1 209 ? -9.697 -7.352 15.274 1.00 90.88 209 TRP A O 1
ATOM 1549 N N . LEU A 1 210 ? -8.212 -7.694 13.642 1.00 90.81 210 LEU A N 1
ATOM 1550 C CA . LEU A 1 210 ? -7.983 -9.100 13.977 1.00 90.81 210 LEU A CA 1
ATOM 1551 C C . LEU A 1 210 ? -7.318 -9.261 15.349 1.00 90.81 210 LEU A C 1
ATOM 1553 O O . LEU A 1 210 ? -7.698 -10.149 16.109 1.00 90.81 210 LEU A O 1
ATOM 1557 N N . VAL A 1 211 ? -6.356 -8.395 15.682 1.00 90.50 211 VAL A N 1
ATOM 1558 C CA . VAL A 1 211 ? -5.593 -8.487 16.936 1.00 90.50 211 VAL A CA 1
ATOM 1559 C C . VAL A 1 211 ? -6.333 -7.826 18.104 1.00 90.50 211 VAL A C 1
ATOM 1561 O O . VAL A 1 211 ? -6.399 -8.390 19.194 1.00 90.50 211 VAL A O 1
ATOM 1564 N N . LEU A 1 212 ? -6.906 -6.638 17.896 1.00 87.56 212 LEU A N 1
ATOM 1565 C CA . LEU A 1 212 ? -7.515 -5.828 18.952 1.00 87.56 212 LEU A CA 1
ATOM 1566 C C . LEU A 1 212 ? -9.041 -5.763 18.877 1.00 87.56 212 LEU A C 1
ATOM 1568 O O . LEU A 1 212 ? -9.637 -5.278 19.828 1.00 87.56 212 LEU A O 1
ATOM 1572 N N . GLY A 1 213 ? -9.715 -6.244 17.831 1.00 77.94 213 GLY A N 1
ATOM 1573 C CA . GLY A 1 213 ? -11.162 -6.033 17.641 1.00 77.94 213 GLY A CA 1
ATOM 1574 C C . GLY A 1 213 ? -12.060 -6.660 18.714 1.00 77.94 213 GLY A C 1
ATOM 1575 O O . GLY A 1 213 ? -13.180 -6.200 18.928 1.00 77.94 213 GLY A O 1
ATOM 1576 N N . GLN A 1 214 ? -11.571 -7.667 19.447 1.00 74.25 214 GLN A N 1
ATOM 1577 C CA . GLN A 1 214 ? -12.269 -8.199 20.628 1.00 74.25 214 GLN A CA 1
ATOM 1578 C C . GLN A 1 214 ? -12.213 -7.226 21.822 1.00 74.25 214 GLN A C 1
ATOM 1580 O O . GLN A 1 214 ? -13.172 -7.152 22.592 1.00 74.25 214 GLN A O 1
ATOM 1585 N N . SER A 1 215 ? -11.122 -6.464 21.946 1.00 78.38 215 SER A N 1
ATOM 1586 C CA . SER A 1 215 ? -10.858 -5.501 23.026 1.00 78.38 215 SER A CA 1
ATOM 1587 C C . SER A 1 215 ? -11.330 -4.082 22.676 1.00 78.38 215 SER A C 1
ATOM 1589 O O . SER A 1 215 ? -11.896 -3.382 23.510 1.00 78.38 215 SER A O 1
ATOM 1591 N N . LEU A 1 216 ? -11.143 -3.662 21.424 1.00 77.81 216 LEU A N 1
ATOM 1592 C CA . LEU A 1 216 ? -11.536 -2.374 20.860 1.00 77.81 216 LEU A CA 1
ATOM 1593 C C . LEU A 1 216 ? -12.829 -2.543 20.063 1.00 77.81 216 LEU A C 1
ATOM 1595 O O . LEU A 1 216 ? -12.841 -2.559 18.835 1.00 77.81 216 LEU A O 1
ATOM 1599 N N . ARG A 1 217 ? -13.942 -2.664 20.789 1.00 77.62 217 ARG A N 1
ATOM 1600 C CA . ARG A 1 217 ? -15.279 -2.806 20.187 1.00 77.62 217 ARG A CA 1
ATOM 1601 C C . ARG A 1 217 ? -15.794 -1.526 19.526 1.00 77.62 217 ARG A C 1
ATOM 1603 O O . ARG A 1 217 ? -16.745 -1.587 18.754 1.00 77.62 217 ARG A O 1
ATOM 1610 N N . HIS A 1 218 ? -15.188 -0.381 19.837 1.00 87.12 218 HIS A N 1
ATOM 1611 C CA . HIS A 1 218 ? -15.602 0.916 19.317 1.00 87.12 218 HIS A CA 1
ATOM 1612 C C . HIS A 1 218 ? -14.790 1.279 18.058 1.00 87.12 218 HIS A C 1
ATOM 1614 O O . HIS A 1 218 ? -13.568 1.430 18.165 1.00 87.12 218 HIS A O 1
ATOM 1620 N N . PRO A 1 219 ? -15.420 1.487 16.883 1.00 87.94 219 PRO A N 1
ATOM 1621 C CA . PRO A 1 219 ? -14.706 1.778 15.633 1.00 87.94 219 PRO A CA 1
ATOM 1622 C C . PRO A 1 219 ? -13.800 3.014 15.697 1.00 87.94 219 PRO A C 1
ATOM 1624 O O . PRO A 1 219 ? -12.759 3.045 15.054 1.00 87.94 219 PRO A O 1
ATOM 1627 N N . VAL A 1 220 ? -14.150 4.014 16.513 1.00 89.62 220 VAL A N 1
ATOM 1628 C CA . VAL A 1 220 ? -13.276 5.174 16.785 1.00 89.62 220 VAL A CA 1
ATOM 1629 C C . VAL A 1 220 ? -11.935 4.773 17.397 1.00 89.62 220 VAL A C 1
ATOM 1631 O O . VAL A 1 220 ? -10.899 5.257 16.950 1.00 89.62 220 VAL A O 1
ATOM 1634 N N . LEU A 1 221 ? -11.929 3.866 18.377 1.00 90.94 221 LEU A N 1
ATOM 1635 C CA . LEU A 1 221 ? -10.682 3.395 18.984 1.00 90.94 221 LEU A CA 1
ATOM 1636 C C . LEU A 1 221 ? -9.873 2.550 18.001 1.00 90.94 221 LEU A C 1
ATOM 1638 O O . LEU A 1 221 ? -8.651 2.648 17.985 1.00 90.94 221 LEU A O 1
ATOM 1642 N N . LEU A 1 222 ? -10.549 1.764 17.157 1.00 91.38 222 LEU A N 1
ATOM 1643 C CA . LEU A 1 222 ? -9.907 1.022 16.073 1.00 91.38 222 LEU A CA 1
ATOM 1644 C C . LEU A 1 222 ? -9.218 1.975 15.082 1.00 91.38 222 LEU A C 1
ATOM 1646 O O . LEU A 1 222 ? -8.043 1.794 14.773 1.00 91.38 222 LEU A O 1
ATOM 1650 N N . GLY A 1 223 ? -9.933 3.006 14.622 1.00 91.12 223 GLY A N 1
ATOM 1651 C CA . GLY A 1 223 ? -9.405 4.018 13.708 1.00 91.12 223 GLY A CA 1
ATOM 1652 C C . GLY A 1 223 ? -8.238 4.797 14.312 1.00 91.12 223 GLY A C 1
ATOM 1653 O O . GLY A 1 223 ? -7.226 5.002 13.645 1.00 91.12 223 GLY A O 1
ATOM 1654 N N . LEU A 1 224 ? -8.327 5.156 15.596 1.00 93.50 224 LEU A N 1
ATOM 1655 C CA . LEU A 1 224 ? -7.235 5.797 16.326 1.00 93.50 224 LEU A CA 1
ATOM 1656 C C . LEU A 1 224 ? -6.013 4.874 16.448 1.00 93.50 224 LEU A C 1
ATOM 1658 O O . LEU A 1 224 ? -4.899 5.311 16.179 1.00 93.50 224 LEU A O 1
ATOM 1662 N N . ALA A 1 225 ? -6.208 3.606 16.822 1.00 93.38 225 ALA A N 1
ATOM 1663 C CA . ALA A 1 225 ? -5.122 2.641 16.981 1.00 93.38 225 ALA A CA 1
ATOM 1664 C C . ALA A 1 225 ? -4.413 2.355 15.648 1.00 93.38 225 ALA A C 1
ATOM 1666 O O . ALA A 1 225 ? -3.187 2.406 15.586 1.00 93.38 225 ALA A O 1
ATOM 1667 N N . ALA A 1 226 ? -5.170 2.121 14.572 1.00 93.81 226 ALA A N 1
ATOM 1668 C CA . ALA A 1 226 ? -4.611 1.925 13.237 1.00 93.81 226 ALA A CA 1
ATOM 1669 C C . ALA A 1 226 ? -3.890 3.183 12.728 1.00 93.81 226 ALA A C 1
ATOM 1671 O O . ALA A 1 226 ? -2.786 3.084 12.197 1.00 93.81 226 ALA A O 1
ATOM 1672 N N . GLY A 1 227 ? -4.467 4.370 12.944 1.00 93.81 227 GLY A N 1
ATOM 1673 C CA . GLY A 1 227 ? -3.828 5.639 12.600 1.00 93.81 227 GLY A CA 1
ATOM 1674 C C . GLY A 1 227 ? -2.528 5.871 13.376 1.00 93.81 227 GLY A C 1
ATOM 1675 O O . GLY A 1 227 ? -1.518 6.239 12.784 1.00 93.81 227 GLY A O 1
ATOM 1676 N N . ALA A 1 228 ? -2.519 5.603 14.684 1.00 94.25 228 ALA A N 1
ATOM 1677 C CA . ALA A 1 228 ? -1.325 5.720 15.519 1.00 94.25 228 ALA A CA 1
ATOM 1678 C C . ALA A 1 228 ? -0.225 4.739 15.087 1.00 94.25 228 ALA A C 1
ATOM 1680 O O . ALA A 1 228 ? 0.944 5.115 15.005 1.00 94.25 228 ALA A O 1
ATOM 1681 N N . LEU A 1 229 ? -0.595 3.500 14.750 1.00 95.06 229 LEU A N 1
ATOM 1682 C CA . LEU A 1 229 ? 0.337 2.506 14.222 1.00 95.06 229 LEU A CA 1
ATOM 1683 C C . LEU A 1 229 ? 0.931 2.942 12.879 1.00 95.06 229 LEU A C 1
ATOM 1685 O O . LEU A 1 229 ? 2.142 2.834 12.707 1.00 95.06 229 LEU A O 1
ATOM 1689 N N . ALA A 1 230 ? 0.136 3.524 11.975 1.00 94.12 230 ALA A N 1
ATOM 1690 C CA . ALA A 1 230 ? 0.632 4.045 10.697 1.00 94.12 230 ALA A CA 1
ATOM 1691 C C . ALA A 1 230 ? 1.742 5.104 10.860 1.00 94.12 230 ALA A C 1
ATOM 1693 O O . ALA A 1 230 ? 2.585 5.248 9.980 1.00 94.12 230 ALA A O 1
ATOM 1694 N N . TRP A 1 231 ? 1.770 5.823 11.988 1.00 94.44 231 TRP A N 1
ATOM 1695 C CA . TRP A 1 231 ? 2.803 6.812 12.315 1.00 94.44 231 TRP A CA 1
ATOM 1696 C C . TRP A 1 231 ? 4.074 6.222 12.931 1.00 94.44 231 TRP A C 1
ATOM 1698 O O . TRP A 1 231 ? 5.092 6.915 13.004 1.00 94.44 231 TRP A O 1
ATOM 1708 N N . THR A 1 232 ? 4.052 4.960 13.364 1.00 94.56 232 THR A N 1
ATOM 1709 C CA . THR A 1 232 ? 5.274 4.291 13.822 1.00 94.56 232 THR A CA 1
ATOM 1710 C C . THR A 1 232 ? 6.279 4.226 12.677 1.00 94.56 232 THR A C 1
ATOM 1712 O O . THR A 1 232 ? 5.904 4.012 11.526 1.00 94.56 232 THR A O 1
ATOM 1715 N N . VAL A 1 233 ? 7.564 4.413 12.991 1.00 91.38 233 VAL A N 1
ATOM 1716 C CA . VAL A 1 233 ? 8.650 4.403 11.996 1.00 91.38 233 VAL A CA 1
ATOM 1717 C C . VAL A 1 233 ? 8.548 3.231 11.004 1.00 91.38 233 VAL A C 1
ATOM 1719 O O . VAL A 1 233 ? 8.522 3.521 9.809 1.00 91.38 233 VAL A O 1
ATOM 1722 N N . PRO A 1 234 ? 8.409 1.955 11.432 1.00 91.69 234 PRO A N 1
ATOM 1723 C CA . PRO A 1 234 ? 8.386 0.837 10.486 1.00 91.69 234 PRO A CA 1
ATOM 1724 C C . PRO A 1 234 ? 7.201 0.898 9.515 1.00 91.69 234 PRO A C 1
ATOM 1726 O O . PRO A 1 234 ? 7.396 0.815 8.307 1.00 91.69 234 PRO A O 1
ATOM 1729 N N . LEU A 1 235 ? 5.979 1.110 10.012 1.00 93.19 235 LEU A N 1
ATOM 1730 C CA . LEU A 1 235 ? 4.784 1.124 9.160 1.00 93.19 235 LEU A CA 1
ATOM 1731 C C . LEU A 1 235 ? 4.743 2.352 8.250 1.00 93.19 235 LEU A C 1
ATOM 1733 O O . LEU A 1 235 ? 4.348 2.264 7.086 1.00 93.19 235 LEU A O 1
ATOM 1737 N N . ASN A 1 236 ? 5.199 3.492 8.761 1.00 91.44 236 ASN A N 1
ATOM 1738 C CA . ASN A 1 236 ? 5.307 4.713 7.985 1.00 91.44 236 ASN A CA 1
ATOM 1739 C C . ASN A 1 236 ? 6.273 4.539 6.806 1.00 91.44 236 ASN A C 1
ATOM 1741 O O . ASN A 1 236 ? 5.968 4.969 5.694 1.00 91.44 236 ASN A O 1
ATOM 1745 N N . GLU A 1 237 ? 7.434 3.918 7.023 1.00 91.25 237 GLU A N 1
ATOM 1746 C CA . GLU A 1 237 ? 8.393 3.620 5.954 1.00 91.25 237 GLU A CA 1
ATOM 1747 C C . GLU A 1 237 ? 7.818 2.630 4.942 1.00 91.25 237 GLU A C 1
ATOM 1749 O O . GLU A 1 237 ? 7.878 2.905 3.743 1.00 91.25 237 GLU A O 1
ATOM 1754 N N . THR A 1 238 ? 7.159 1.561 5.397 1.00 92.19 238 THR A N 1
ATOM 1755 C CA . THR A 1 238 ? 6.501 0.594 4.507 1.00 92.19 238 THR A CA 1
ATOM 1756 C C . THR A 1 238 ? 5.474 1.263 3.592 1.00 92.19 238 THR A C 1
ATOM 1758 O O . THR A 1 238 ? 5.512 1.059 2.377 1.00 92.19 238 THR A O 1
ATOM 1761 N N . ILE A 1 239 ? 4.602 2.120 4.135 1.00 91.81 239 ILE A N 1
ATOM 1762 C CA . ILE A 1 239 ? 3.613 2.872 3.344 1.00 91.81 239 ILE A CA 1
ATOM 1763 C C . ILE A 1 239 ? 4.305 3.872 2.406 1.00 91.81 239 ILE A C 1
ATOM 1765 O O . ILE A 1 239 ? 3.926 3.995 1.244 1.00 91.81 239 ILE A O 1
ATOM 1769 N N . SER A 1 240 ? 5.340 4.568 2.887 1.00 91.44 240 SER A N 1
ATOM 1770 C CA . SER A 1 240 ? 6.050 5.598 2.112 1.00 91.44 240 SER A CA 1
ATOM 1771 C C . SER A 1 240 ? 6.793 5.025 0.906 1.00 91.44 240 SER A C 1
ATOM 1773 O O . SER A 1 240 ? 6.800 5.642 -0.156 1.00 91.44 240 SER A O 1
ATOM 1775 N N . PHE A 1 241 ? 7.438 3.868 1.065 1.00 92.62 241 PHE A N 1
ATOM 1776 C CA . PHE A 1 241 ? 8.177 3.207 -0.009 1.00 92.62 241 PHE A CA 1
ATOM 1777 C C . PHE A 1 241 ? 7.280 2.338 -0.898 1.00 92.62 241 PHE A C 1
ATOM 1779 O O . PHE A 1 241 ? 7.678 1.998 -2.012 1.00 92.62 241 PHE A O 1
ATOM 1786 N N . GLY A 1 242 ? 6.063 2.020 -0.444 1.00 92.38 242 GLY A N 1
ATOM 1787 C CA . GLY A 1 242 ? 5.171 1.078 -1.115 1.00 92.38 242 GLY A CA 1
ATOM 1788 C C . GLY A 1 242 ? 5.684 -0.357 -1.009 1.00 92.38 242 GLY A C 1
ATOM 1789 O O . GLY A 1 242 ? 5.666 -1.108 -1.980 1.00 92.38 242 GLY A O 1
ATOM 1790 N N . GLN A 1 243 ? 6.177 -0.724 0.172 1.00 92.56 243 GLN A N 1
ATOM 1791 C CA . GLN A 1 243 ? 6.673 -2.064 0.465 1.00 92.56 243 GLN A CA 1
ATOM 1792 C C . GLN A 1 243 ? 5.534 -3.054 0.716 1.00 92.56 243 GLN A C 1
ATOM 1794 O O . GLN A 1 243 ? 4.409 -2.680 1.044 1.00 92.56 243 GLN A O 1
ATOM 1799 N N . VAL A 1 244 ? 5.865 -4.340 0.598 1.00 89.12 244 VAL A N 1
ATOM 1800 C CA . VAL A 1 244 ? 4.984 -5.477 0.916 1.00 89.12 244 VAL A CA 1
ATOM 1801 C C . VAL A 1 244 ? 4.995 -5.864 2.403 1.00 89.12 244 VAL A C 1
ATOM 1803 O O . VAL A 1 244 ? 4.225 -6.726 2.807 1.00 89.12 244 VAL A O 1
ATOM 1806 N N . ASN A 1 245 ? 5.885 -5.275 3.209 1.00 85.88 245 ASN A N 1
ATOM 1807 C CA . ASN A 1 245 ? 6.173 -5.690 4.586 1.00 85.88 245 ASN A CA 1
ATOM 1808 C C . ASN A 1 245 ? 5.188 -5.088 5.605 1.00 85.88 245 ASN A C 1
ATOM 1810 O O . ASN A 1 245 ? 5.574 -4.230 6.399 1.00 85.88 245 ASN A O 1
ATOM 1814 N N . LEU A 1 246 ? 3.921 -5.505 5.542 1.00 78.25 246 LEU A N 1
ATOM 1815 C CA . LEU A 1 246 ? 2.861 -5.093 6.465 1.00 78.25 246 LEU A CA 1
ATOM 1816 C C . LEU A 1 246 ? 2.361 -6.266 7.316 1.00 78.25 246 LEU A C 1
ATOM 1818 O O . LEU A 1 246 ? 2.167 -7.361 6.739 1.00 78.25 246 LEU A O 1
#

Sequence (246 aa):
MGDHPEACGNRHPRRRGLPVPARLLGPTPVLAGRLSLDHRGTAQRLCPRLHRPAAPPAAPLAVFLPVPGRRPGGAASCCMSQGISGALRGASGSEAAALRRPPVRLPPTSDILAGLAVFGLVVVPLLVLKFHGGKFPLDLAVYREAGRVVLHGGDPYAPDFGRHLRIPLPFTYPPFAAVGSVVLGVLPEPVAIVAWTTLSLSLLVVMVWLVLGQSLRHPVLLGLAAGALAWTVPLNETISFGQVNL

pLDDT: mean 70.83, std 25.14, range [30.36, 96.81]

Foldseek 3Di:
DDDDDDDDDDDDDDDDDDDDDDDDDDDDDDPDDDDDDDPPPDDDDPDPPPDDDDDDDDDDDDDDDDDDDDDDDDDDDDDDDDDPPPPVVPPVVVVVVVPPDDPLDDDPPVQLVLLVVLLCVLVVVLCCVQPPPPQAQAVLVLLLQLLLQVVVVHDQQDPCHQVPPPDRDGDPDDPVSSPVSVVSVVDDRVRSLVVLLVVLLVVLLVVLCVVCVVPCVGSNVSSNVSSVVCPPPVNSSCSSNSHPPD

Radius of gyration: 37.27 Å; chains: 1; bounding box: 93×74×111 Å

Secondary structure (DSSP, 8-state):
-----------PPP----PPPPP--PPP-------PPPTT-----------PPPPPPPPPPP-PPPP----------------TTTTHHHHHHHHHHHT-PPP-PPPPHHHHHHHHHHHHHHHHHHHHHHHGGG---HHHHHHHHHHHHHHTT--TTSTTTTTTSSS-----S-HHHHHHTHHHHHS-HHHHHHHHHHHHHHHHHHHHHHHHTTT--SHHHHHHHHHHHHTSHHHHHHHHHT-S--